Protein AF-0000000065938980 (afdb_homodimer)

Foldseek 3Di:
DPLVVVLVVLPAQFDQDLNDGWAKEFEAEPVRHTADIAIADPVQSSVCVVVQWHWGADSVVRDIDTQCPPVVFIWGFDDKDADDNRRYMYTYTDTDQARDPVQFNGPPQFDQDPNDTDGHGDGHDPD/DPLVVVLVVLPAQFDQDLNDGWAKEFEAEPVRHTADIAIADPVQSSVCVVVQWHWGADSVVRDIDTQCPPVVFIWGFDDKDADDNRRYMYTYTDTDQARDPVQFNHPPQFDQDPNDTDGHGDGHDPD

Sequence (254 aa):
MDVEDTVKKLNLKFRNIEGERLILAITCDENKNVLMVAFMNEEALKKTLETGYMHYYSTSRKKLWRKGEESGNVQKLIKFYRDCDGDALLFIVEQKGVACHEGYYSCFHYKIEDGELKITGEYYSKRMDVEDTVKKLNLKFRNIEGERLILAITCDENKNVLMVAFMNEEALKKTLETGYMHYYSTSRKKLWRKGEESGNVQKLIKFYRDCDGDALLFIVEQKGVACHEGYYSCFHYKIEDGELKITGEYYSKR

Solvent-accessible surface area (backbone atoms only — not comparable to full-atom values): 13205 Å² total; per-residue (Å²): 128,63,57,70,59,25,59,61,66,58,58,64,42,64,39,48,44,75,88,35,69,27,29,42,34,38,35,22,33,87,84,40,45,67,25,48,72,52,33,23,32,71,66,21,50,50,48,18,68,72,70,38,35,45,35,29,36,39,80,90,74,70,41,74,45,52,50,27,71,85,80,63,26,29,33,36,60,72,48,42,22,33,30,80,80,21,47,36,34,42,35,31,24,51,68,37,82,35,65,21,92,89,29,22,42,30,24,55,23,28,35,57,52,96,59,34,82,37,84,46,77,53,72,54,70,89,121,129,63,57,70,60,26,60,61,66,59,58,64,42,65,37,46,44,76,88,36,70,28,29,42,35,40,34,24,34,88,85,40,46,67,25,48,73,52,34,22,32,70,65,20,51,48,48,19,67,72,70,37,35,45,34,27,34,38,80,89,76,70,41,74,44,52,50,27,73,84,80,64,26,29,34,36,60,73,48,41,24,33,29,78,78,21,46,37,34,41,36,31,23,50,69,37,80,35,66,21,90,89,30,23,44,28,24,54,23,27,34,58,52,97,59,34,80,38,84,46,77,52,72,53,72,88,120

Secondary structure (DSSP, 8-state):
--HHHHHHHTT---EEETTEEEEEEEEEETT--EEEEEEE-HHHHHHHHHHSB-EEEETTTTEEEETTTTTS--EEEEEEEE-TTSSEEEEEEEE-S-SSTTSBSSS--EEEETTEEEE-S-B----/--HHHHHHHTT---EEETTEEEEEEEEEETT--EEEEEEE-HHHHHHHHHHSB-EEEETTTTEEEETTTTTS--EEEEEEEE-TTSSEEEEEEEE-S-SSTTSBSSS--EEEETTEEEE-S-B----

Nearest PDB structures (foldseek):
  1zps-assembly1_A  TM=9.760E-01  e=7.172E-17  Methanothermobacter thermautotrophicus
  6j2l-assembly1_A  TM=9.219E-01  e=4.017E-11  Shigella flexneri
  7bgn-assembly3_E  TM=8.649E-01  e=1.546E-11  Medicago truncatula
  7bgn-assembly1_B  TM=8.968E-01  e=3.769E-11  Medicago truncatula
  7bgm-assembly1_B  TM=8.414E-01  e=1.872E-11  Medicago truncatula

InterPro domains:
  IPR002496 Phosphoribosyl-AMP cyclohydrolase domain [PF01502] (36-109)
  IPR026660 Phosphoribosyl-AMP cyclohydrolase [MF_01021] (11-113)
  IPR038019 Phosphoribosyl-AMP cyclohydrolase domain superfamily [G3DSA:3.10.20.810] (2-100)
  IPR038019 Phosphoribosyl-AMP cyclohydrolase domain superfamily [SSF141734] (10-120)

pLDDT: mean 95.6, std 8.15, range [36.75, 98.94]

Organism: Methanocaldococcus jannaschii (strain ATCC 43067 / DSM 2661 / JAL-1 / JCM 10045 / NBRC 100440) (NCBI:txid243232)

Structure (mmCIF, N/CA/C/O backbone):
data_AF-0000000065938980-model_v1
#
loop_
_entity.id
_entity.type
_entity.pdbx_description
1 polymer 'Phosphoribosyl-AMP cyclohydrolase'
#
loop_
_atom_site.group_PDB
_atom_site.id
_atom_site.type_symbol
_atom_site.label_atom_id
_atom_site.label_alt_id
_atom_site.label_comp_id
_atom_site.label_asym_id
_atom_site.label_entity_id
_atom_site.label_seq_id
_atom_site.pdbx_PDB_ins_code
_atom_site.Cartn_x
_atom_site.Cartn_y
_atom_site.Cartn_z
_atom_site.occupancy
_atom_site.B_iso_or_equiv
_atom_site.auth_seq_id
_atom_site.auth_comp_id
_atom_site.auth_asym_id
_atom_site.auth_atom_id
_atom_site.pdbx_PDB_model_num
ATOM 1 N N . MET A 1 1 ? -12.828 -22.641 -5.973 1 71.94 1 MET A N 1
ATOM 2 C CA . MET A 1 1 ? -13.289 -21.25 -6.105 1 71.94 1 MET A CA 1
ATOM 3 C C . MET A 1 1 ? -13.203 -20.797 -7.555 1 71.94 1 MET A C 1
ATOM 5 O O . MET A 1 1 ? -12.219 -21.062 -8.242 1 71.94 1 MET A O 1
ATOM 9 N N . ASP A 1 2 ? -14.336 -20.391 -8.164 1 91.12 2 ASP A N 1
ATOM 10 C CA . ASP A 1 2 ? -14.312 -19.859 -9.523 1 91.12 2 ASP A CA 1
ATOM 11 C C . ASP A 1 2 ? -13.625 -18.5 -9.562 1 91.12 2 ASP A C 1
ATOM 13 O O . ASP A 1 2 ? -14.172 -17.5 -9.07 1 91.12 2 ASP A O 1
ATOM 17 N N . VAL A 1 3 ? -12.453 -18.453 -10.133 1 95 3 VAL A N 1
ATOM 18 C CA . VAL A 1 3 ? -11.594 -17.281 -10.117 1 95 3 VAL A CA 1
ATOM 19 C C . VAL A 1 3 ? -12.273 -16.141 -10.867 1 95 3 VAL A C 1
ATOM 21 O O . VAL A 1 3 ? -12.297 -15 -10.383 1 95 3 VAL A O 1
ATOM 24 N N . GLU A 1 4 ? -12.812 -16.484 -12.016 1 94.38 4 GLU A N 1
ATOM 25 C CA . GLU A 1 4 ? -13.469 -15.453 -12.812 1 94.38 4 GLU A CA 1
ATOM 26 C C . GLU A 1 4 ? -14.641 -14.828 -12.055 1 94.38 4 GLU A C 1
ATOM 28 O O . GLU A 1 4 ? -14.789 -13.609 -12.039 1 94.38 4 GLU A O 1
ATOM 33 N N . ASP A 1 5 ? -15.375 -15.656 -11.461 1 93.88 5 ASP A N 1
ATOM 34 C C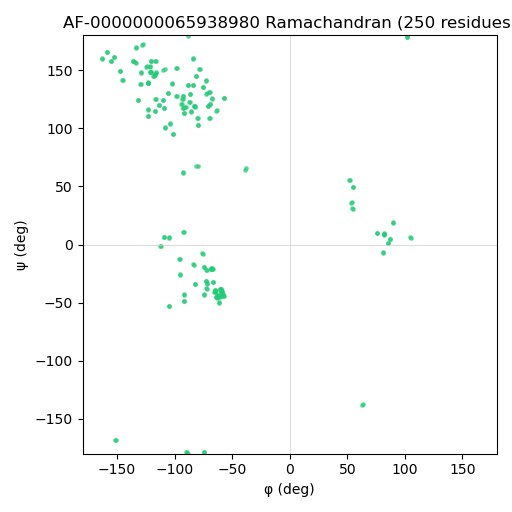A . ASP A 1 5 ? -16.531 -15.195 -10.688 1 93.88 5 ASP A CA 1
ATOM 35 C C . ASP A 1 5 ? -16.094 -14.375 -9.484 1 93.88 5 ASP A C 1
ATOM 37 O O . ASP A 1 5 ? -16.688 -13.344 -9.172 1 93.88 5 ASP A O 1
ATOM 41 N N . THR A 1 6 ? -15.07 -14.805 -8.836 1 94.88 6 THR A N 1
ATOM 42 C CA . THR A 1 6 ? -14.539 -14.094 -7.68 1 94.88 6 THR A CA 1
ATOM 43 C C . THR A 1 6 ? -14.078 -12.695 -8.07 1 94.88 6 THR A C 1
ATOM 45 O O . THR A 1 6 ? -14.477 -11.711 -7.441 1 94.88 6 THR A O 1
ATOM 48 N N . VAL A 1 7 ? -13.289 -12.57 -9.109 1 96.25 7 VAL A N 1
ATOM 49 C CA . VAL A 1 7 ? -12.75 -11.289 -9.555 1 96.25 7 VAL A CA 1
ATOM 50 C C . VAL A 1 7 ? -13.891 -10.344 -9.922 1 96.25 7 VAL A C 1
ATOM 52 O O . VAL A 1 7 ? -13.859 -9.156 -9.594 1 96.25 7 VAL A O 1
ATOM 55 N N . LYS A 1 8 ? -14.914 -10.883 -10.531 1 93.75 8 LYS A N 1
ATOM 56 C CA . LYS A 1 8 ? -16.078 -10.086 -10.906 1 93.75 8 LYS A CA 1
ATOM 57 C C . LYS A 1 8 ? -16.797 -9.547 -9.664 1 93.75 8 LYS A C 1
ATOM 59 O O . LYS A 1 8 ? -17.188 -8.383 -9.625 1 93.75 8 LYS A O 1
ATOM 64 N N . LYS A 1 9 ? -16.875 -10.336 -8.672 1 93.19 9 LYS A N 1
ATOM 65 C CA . LYS A 1 9 ? -17.625 -9.992 -7.461 1 93.19 9 LYS A CA 1
ATOM 66 C C . LYS A 1 9 ? -16.875 -8.961 -6.625 1 93.19 9 LYS A C 1
ATOM 68 O O . LYS A 1 9 ? -17.469 -8.273 -5.797 1 93.19 9 LYS A O 1
ATOM 73 N N . LEU A 1 10 ? -15.625 -8.859 -6.859 1 95.75 10 LEU A N 1
ATOM 74 C CA . LEU A 1 10 ? -14.812 -7.93 -6.082 1 95.75 10 LEU A CA 1
ATOM 75 C C . LEU A 1 10 ? -15.117 -6.484 -6.473 1 95.75 10 LEU A C 1
ATOM 77 O O . LEU A 1 10 ? -14.859 -5.562 -5.699 1 95.75 10 LEU A O 1
ATOM 81 N N . ASN A 1 11 ? -15.68 -6.234 -7.688 1 96.12 11 ASN A N 1
ATOM 82 C CA . ASN A 1 11 ? -16.016 -4.891 -8.148 1 96.12 11 ASN A CA 1
ATOM 83 C C . ASN A 1 11 ? -14.828 -3.941 -8.008 1 96.12 11 ASN A C 1
ATOM 85 O O . ASN A 1 11 ? -14.945 -2.885 -7.383 1 96.12 11 ASN A O 1
ATOM 89 N N . LEU A 1 12 ? -13.734 -4.375 -8.625 1 98.06 12 LEU A N 1
ATOM 90 C CA . LEU A 1 12 ? -12.477 -3.65 -8.453 1 98.06 12 LEU A CA 1
ATOM 91 C C . LEU A 1 12 ? -12.422 -2.438 -9.375 1 98.06 12 LEU A C 1
ATOM 93 O O . LEU A 1 12 ? -12.961 -2.469 -10.477 1 98.06 12 LEU A O 1
ATOM 97 N N . LYS A 1 13 ? -11.828 -1.429 -8.891 1 97.88 13 LYS A N 1
ATOM 98 C CA . LYS A 1 13 ? -11.562 -0.217 -9.664 1 97.88 13 LYS A CA 1
ATOM 99 C C . LYS A 1 13 ? -10.078 -0.09 -9.992 1 97.88 13 LYS A C 1
ATOM 101 O O . LYS A 1 13 ? -9.297 0.389 -9.172 1 97.88 13 LYS A O 1
ATOM 106 N N . PHE A 1 14 ? -9.766 -0.465 -11.227 1 98.38 14 PHE A N 1
ATOM 107 C CA . PHE A 1 14 ? -8.391 -0.326 -11.688 1 98.38 14 PHE A CA 1
ATOM 108 C C . PHE A 1 14 ? -8.086 1.12 -12.055 1 98.38 14 PHE A C 1
ATOM 110 O O . PHE A 1 14 ? -8.977 1.86 -12.477 1 98.38 14 PHE A O 1
ATOM 117 N N . ARG A 1 15 ? -6.871 1.479 -11.922 1 97.88 15 ARG A N 1
ATOM 118 C CA . ARG A 1 15 ? -6.43 2.836 -12.219 1 97.88 15 ARG A CA 1
ATOM 119 C C . ARG A 1 15 ? -5.438 2.85 -13.383 1 97.88 15 ARG A C 1
ATOM 121 O O . ARG A 1 15 ? -4.855 1.816 -13.719 1 97.88 15 ARG A O 1
ATOM 128 N N . ASN A 1 16 ? -5.359 4.078 -14.008 1 98.12 16 ASN A N 1
ATOM 129 C CA . ASN A 1 16 ? -4.266 4.289 -14.945 1 98.12 16 ASN A CA 1
ATOM 130 C C . ASN A 1 16 ? -2.963 4.637 -14.227 1 98.12 16 ASN A C 1
ATOM 132 O O . ASN A 1 16 ? -2.832 5.723 -13.656 1 98.12 16 ASN A O 1
ATOM 136 N N . ILE A 1 17 ? -2.062 3.725 -14.234 1 98.06 17 ILE A N 1
ATOM 137 C CA . ILE A 1 17 ? -0.745 3.896 -13.633 1 98.06 17 ILE A CA 1
ATOM 138 C C . ILE A 1 17 ? 0.337 3.658 -14.68 1 98.06 17 ILE A C 1
ATOM 140 O O . ILE A 1 17 ? 0.472 2.547 -15.203 1 98.06 17 ILE A O 1
ATOM 144 N N . GLU A 1 18 ? 1.074 4.664 -14.969 1 97.56 18 GLU A N 1
ATOM 145 C CA . GLU A 1 18 ? 2.131 4.59 -15.977 1 97.56 18 GLU A CA 1
ATOM 146 C C . GLU A 1 18 ? 1.586 4.102 -17.312 1 97.56 18 GLU A C 1
ATOM 148 O O . GLU A 1 18 ? 2.236 3.316 -18 1 97.56 18 GLU A O 1
ATOM 153 N N . GLY A 1 19 ? 0.314 4.434 -17.562 1 96.81 19 GLY A N 1
ATOM 154 C CA . GLY A 1 19 ? -0.293 4.109 -18.844 1 96.81 19 GLY A CA 1
ATOM 155 C C . GLY A 1 19 ? -0.902 2.719 -18.875 1 96.81 19 GLY A C 1
ATOM 156 O O . GLY A 1 19 ? -1.374 2.268 -19.922 1 96.81 19 GLY A O 1
ATOM 157 N N . GLU A 1 20 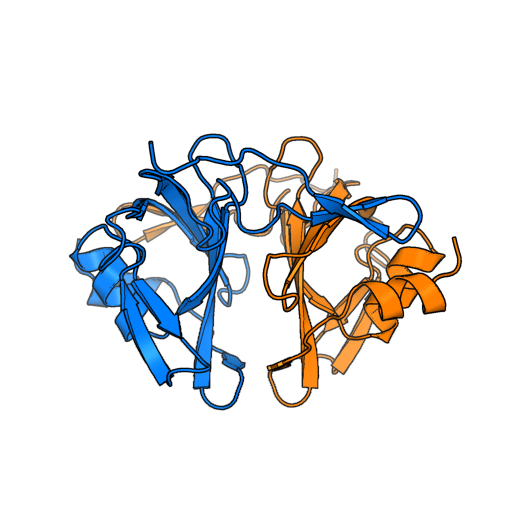? -0.894 2.062 -17.75 1 97.94 20 GLU A N 1
ATOM 158 C CA . GLU A 1 20 ? -1.433 0.709 -17.641 1 97.94 20 GLU A CA 1
ATOM 159 C C . GLU A 1 20 ? -2.621 0.663 -16.688 1 97.94 20 GLU A C 1
ATOM 161 O O . GLU A 1 20 ? -2.684 1.436 -15.734 1 97.94 20 GLU A O 1
ATOM 166 N N . ARG A 1 21 ? -3.57 -0.201 -17 1 98.25 21 ARG A N 1
ATOM 167 C CA . ARG A 1 21 ? -4.707 -0.442 -16.109 1 98.25 21 ARG A CA 1
ATOM 168 C C . ARG A 1 21 ? -4.32 -1.378 -14.969 1 98.25 21 ARG A C 1
ATOM 170 O O . ARG A 1 21 ? -4.27 -2.596 -15.148 1 98.25 21 ARG A O 1
ATOM 177 N N . LEU A 1 22 ? -4.098 -0.798 -13.773 1 98.75 22 LEU A N 1
ATOM 178 C CA . LEU A 1 22 ? -3.5 -1.569 -12.688 1 98.75 22 LEU A CA 1
ATOM 179 C C . LEU A 1 22 ? -4.227 -1.307 -11.367 1 98.75 22 LEU A C 1
ATOM 181 O O . LEU A 1 22 ? -4.945 -0.314 -11.242 1 98.75 22 LEU A O 1
ATOM 185 N N . ILE A 1 23 ? -4.098 -2.207 -10.469 1 98.81 23 ILE A N 1
ATOM 186 C CA . ILE A 1 23 ? -4.582 -2.047 -9.109 1 98.81 23 ILE A CA 1
ATOM 187 C C . ILE A 1 23 ? -3.426 -2.195 -8.125 1 98.81 23 ILE A C 1
ATOM 189 O O . ILE A 1 23 ? -2.453 -2.902 -8.398 1 98.81 23 ILE A O 1
ATOM 193 N N . LEU A 1 24 ? -3.527 -1.476 -7.004 1 98.81 24 LEU A N 1
ATOM 194 C CA . LEU A 1 24 ? -2.498 -1.553 -5.973 1 98.81 24 LEU A CA 1
ATOM 195 C C . LEU A 1 24 ? -2.609 -2.857 -5.188 1 98.81 24 LEU A C 1
ATOM 197 O O . LEU A 1 24 ? -3.711 -3.277 -4.828 1 98.81 24 LEU A O 1
ATOM 201 N N . ALA A 1 25 ? -1.472 -3.461 -4.965 1 98.94 25 ALA A N 1
ATOM 202 C CA . ALA A 1 25 ? -1.366 -4.648 -4.121 1 98.94 25 ALA A CA 1
ATOM 203 C C . ALA A 1 25 ? -0.374 -4.43 -2.982 1 98.94 25 ALA A C 1
ATOM 205 O O . ALA A 1 25 ? 0.825 -4.266 -3.219 1 98.94 25 ALA A O 1
ATOM 206 N N . ILE A 1 26 ? -0.881 -4.348 -1.789 1 98.94 26 ILE A N 1
ATOM 207 C CA . ILE A 1 26 ? -0.045 -4.328 -0.594 1 98.94 26 ILE A CA 1
ATOM 208 C C . ILE A 1 26 ? 0.124 -5.75 -0.062 1 98.94 26 ILE A C 1
ATOM 210 O O . ILE A 1 26 ? -0.859 -6.477 0.115 1 98.94 26 ILE A O 1
ATOM 214 N N . THR A 1 27 ? 1.352 -6.148 0.148 1 98.94 27 THR A N 1
ATOM 215 C CA . THR A 1 27 ? 1.607 -7.512 0.605 1 98.94 27 THR A CA 1
ATOM 216 C C . THR A 1 27 ? 2.252 -7.504 1.989 1 98.94 27 THR A C 1
ATOM 218 O O . THR A 1 27 ? 3.271 -6.848 2.203 1 98.94 27 THR A O 1
ATOM 221 N N . CYS A 1 28 ? 1.646 -8.195 2.902 1 98.88 28 CYS A N 1
ATOM 222 C CA . CYS A 1 28 ? 2.109 -8.359 4.277 1 98.88 28 CYS A CA 1
ATOM 223 C C . CYS A 1 28 ? 2.344 -9.828 4.605 1 98.88 28 CYS A C 1
ATOM 225 O O . CYS A 1 28 ? 1.789 -10.711 3.949 1 98.88 28 CYS A O 1
ATOM 227 N N . ASP A 1 29 ? 3.164 -10.023 5.602 1 98.69 29 ASP A N 1
ATOM 228 C CA . ASP A 1 29 ? 3.25 -11.391 6.121 1 98.69 29 ASP A CA 1
ATOM 229 C C . ASP A 1 29 ? 2.234 -11.617 7.238 1 98.69 29 ASP A C 1
ATOM 231 O O . ASP A 1 29 ? 1.423 -10.734 7.535 1 98.69 29 ASP A O 1
ATOM 235 N N . GLU A 1 30 ? 2.213 -12.781 7.82 1 97.94 30 GLU A N 1
ATOM 236 C CA . GLU A 1 30 ? 1.238 -13.18 8.828 1 97.94 30 GLU A CA 1
ATOM 237 C C . GLU A 1 30 ? 1.416 -12.375 10.117 1 97.94 30 GLU A C 1
ATOM 239 O O . GLU A 1 30 ? 0.506 -12.312 10.945 1 97.94 30 GLU A O 1
ATOM 244 N N . ASN A 1 31 ? 2.605 -11.812 10.289 1 97.62 31 ASN A N 1
ATOM 245 C CA . ASN A 1 31 ? 2.879 -10.992 11.469 1 97.62 31 ASN A CA 1
ATOM 246 C C . ASN A 1 31 ? 2.588 -9.516 11.211 1 97.62 31 ASN A C 1
ATOM 248 O O . ASN A 1 31 ? 2.99 -8.656 11.992 1 97.62 31 ASN A O 1
ATOM 252 N N . LYS A 1 32 ? 1.937 -9.172 10.086 1 98 32 LYS A N 1
ATOM 253 C CA . LYS A 1 32 ? 1.439 -7.852 9.688 1 98 32 LYS A CA 1
ATOM 254 C C . LYS A 1 32 ? 2.578 -6.953 9.227 1 98 32 LYS A C 1
ATOM 256 O O . LYS A 1 32 ? 2.414 -5.734 9.125 1 98 32 LYS A O 1
ATOM 261 N N . ASN A 1 33 ? 3.777 -7.566 9.055 1 98 33 ASN A N 1
ATOM 262 C CA . ASN A 1 33 ? 4.832 -6.773 8.438 1 98 33 ASN A CA 1
ATOM 263 C C . ASN A 1 33 ? 4.52 -6.469 6.977 1 98 33 ASN A C 1
ATOM 265 O O . ASN A 1 33 ? 4.242 -7.379 6.191 1 98 33 ASN A O 1
ATOM 269 N N . VAL A 1 34 ? 4.539 -5.199 6.656 1 98.81 34 VAL A N 1
ATOM 270 C CA . VAL A 1 34 ? 4.422 -4.852 5.242 1 98.81 34 VAL A CA 1
ATOM 271 C C . VAL A 1 34 ? 5.703 -5.238 4.508 1 98.81 34 VAL A C 1
ATOM 273 O O . VAL A 1 34 ? 6.781 -4.727 4.812 1 98.81 34 VAL A O 1
ATOM 276 N N . LEU A 1 35 ? 5.578 -6.113 3.533 1 98.75 35 LEU A N 1
ATOM 277 C CA . LEU A 1 35 ? 6.738 -6.633 2.818 1 98.75 35 LEU A CA 1
ATOM 278 C C . LEU A 1 35 ? 7.039 -5.789 1.585 1 98.75 35 LEU A C 1
ATOM 280 O O . LEU A 1 35 ? 8.195 -5.441 1.33 1 98.75 35 LEU A O 1
ATOM 284 N N . MET A 1 36 ? 6.043 -5.508 0.784 1 98.81 36 MET A N 1
ATOM 285 C CA . MET A 1 36 ? 6.211 -4.766 -0.464 1 98.81 36 MET A CA 1
ATOM 286 C C . MET A 1 36 ? 4.871 -4.227 -0.957 1 98.81 36 MET A C 1
ATOM 288 O O . MET A 1 36 ? 3.814 -4.625 -0.461 1 98.81 36 MET A O 1
ATOM 292 N N . VAL A 1 37 ? 4.945 -3.279 -1.774 1 98.81 37 VAL A N 1
ATOM 293 C CA . VAL A 1 37 ? 3.805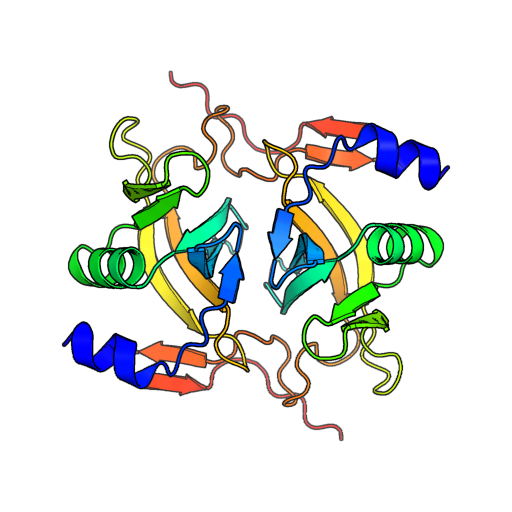 -2.826 -2.562 1 98.81 37 VAL A CA 1
ATOM 294 C C . VAL A 1 37 ? 4.148 -2.883 -4.051 1 98.81 37 VAL A C 1
ATOM 296 O O . VAL A 1 37 ? 5.289 -2.631 -4.438 1 98.81 37 VAL A O 1
ATOM 299 N N . ALA A 1 38 ? 3.219 -3.301 -4.781 1 98.56 38 ALA A N 1
ATOM 300 C CA . ALA A 1 38 ? 3.352 -3.412 -6.23 1 98.56 38 ALA A CA 1
ATOM 301 C C . ALA A 1 38 ? 1.998 -3.266 -6.922 1 98.56 38 ALA A C 1
ATOM 303 O O . ALA A 1 38 ? 1.062 -2.703 -6.348 1 98.56 38 ALA A O 1
ATOM 304 N N . PHE A 1 39 ? 1.994 -3.59 -8.203 1 98.75 39 PHE A N 1
ATOM 305 C CA . PHE A 1 39 ? 0.777 -3.455 -8.992 1 98.75 39 PHE A CA 1
ATOM 306 C C . PHE A 1 39 ? 0.375 -4.793 -9.602 1 98.75 39 PHE A C 1
ATOM 308 O O . PHE A 1 39 ? 1.217 -5.676 -9.781 1 98.75 39 PHE A O 1
ATOM 315 N N . MET A 1 40 ? -0.864 -4.863 -9.812 1 98.81 40 MET A N 1
ATOM 316 C CA . MET A 1 40 ? -1.415 -6.004 -10.539 1 98.81 40 MET A CA 1
ATOM 317 C C . MET A 1 40 ? -2.332 -5.539 -11.664 1 98.81 40 MET A C 1
ATOM 319 O O . MET A 1 40 ? -3.086 -4.578 -11.5 1 98.81 40 MET A O 1
ATOM 323 N N . ASN A 1 41 ? -2.215 -6.188 -12.812 1 98.5 41 ASN A N 1
ATOM 324 C CA . ASN A 1 41 ? -3.352 -6.16 -13.727 1 98.5 41 ASN A CA 1
ATOM 325 C C . ASN A 1 41 ? -4.32 -7.305 -13.445 1 98.5 41 ASN A C 1
ATOM 327 O O . ASN A 1 41 ? -4.117 -8.086 -12.508 1 98.5 41 ASN A O 1
ATOM 331 N N . GLU A 1 42 ? -5.344 -7.312 -14.234 1 98 42 GLU A N 1
ATOM 332 C CA . GLU A 1 42 ? -6.363 -8.328 -13.992 1 98 42 GLU A CA 1
ATOM 333 C C . GLU A 1 42 ? -5.777 -9.734 -14.102 1 98 42 GLU A C 1
ATOM 335 O O . GLU A 1 42 ? -6.094 -10.609 -13.297 1 98 42 GLU A O 1
ATOM 340 N N . GLU A 1 43 ? -4.938 -9.953 -15.055 1 98.31 43 GLU A N 1
ATOM 341 C CA . GLU A 1 43 ? -4.328 -11.258 -15.258 1 98.31 43 GLU A CA 1
ATOM 342 C C . GLU A 1 43 ? -3.475 -11.664 -14.055 1 98.31 43 GLU A C 1
ATOM 344 O O . GLU A 1 43 ? -3.496 -12.82 -13.633 1 98.31 43 GLU A O 1
ATOM 349 N N . ALA A 1 44 ? -2.693 -10.734 -13.531 1 98.75 44 ALA A N 1
ATOM 350 C CA . ALA A 1 44 ? -1.875 -11.016 -12.352 1 98.75 44 ALA A CA 1
ATOM 351 C C . ALA A 1 44 ? -2.738 -11.469 -11.18 1 98.75 44 ALA A C 1
ATOM 353 O O . ALA A 1 44 ? -2.385 -12.414 -10.469 1 98.75 44 ALA A O 1
ATOM 354 N N . LEU A 1 45 ? -3.857 -10.789 -10.992 1 98.62 45 LEU A N 1
ATOM 355 C CA . LEU A 1 45 ? -4.773 -11.156 -9.914 1 98.62 45 LEU A CA 1
ATOM 356 C C . LEU A 1 45 ? -5.336 -12.555 -10.133 1 98.62 45 LEU A C 1
ATOM 358 O O . LEU A 1 45 ? -5.328 -13.383 -9.219 1 98.62 45 LEU A O 1
ATOM 362 N N . LYS A 1 46 ? -5.742 -12.82 -11.344 1 98.31 46 LYS A N 1
ATOM 363 C CA . LYS A 1 46 ? -6.309 -14.125 -11.656 1 98.31 46 LYS A CA 1
ATOM 364 C C . LYS A 1 46 ? -5.281 -15.234 -11.438 1 98.31 46 LYS A C 1
ATOM 366 O O . LYS A 1 46 ? -5.59 -16.266 -10.828 1 98.31 46 LYS A O 1
ATOM 371 N N . LYS A 1 47 ? -4.105 -15.031 -11.883 1 98.56 47 LYS A N 1
ATOM 372 C CA . LYS A 1 47 ? -3.057 -16.031 -11.727 1 98.56 47 LYS A CA 1
ATOM 373 C C . LYS A 1 47 ? -2.732 -16.266 -10.25 1 98.56 47 LYS A C 1
ATOM 375 O O . LYS A 1 47 ? -2.459 -17.391 -9.836 1 98.56 47 LYS A O 1
ATOM 380 N N . THR A 1 48 ? -2.701 -15.195 -9.477 1 98.75 48 THR A N 1
ATOM 381 C CA . THR A 1 48 ? -2.484 -15.32 -8.039 1 98.75 48 THR A CA 1
ATOM 382 C C . THR A 1 48 ? -3.547 -16.219 -7.41 1 98.75 48 THR A C 1
ATOM 384 O O . THR A 1 48 ? -3.225 -17.109 -6.633 1 98.75 48 THR A O 1
ATOM 387 N N . LEU A 1 49 ? -4.777 -15.992 -7.812 1 98.12 49 LEU A N 1
ATOM 388 C CA . LEU A 1 49 ? -5.887 -16.734 -7.23 1 98.12 49 LEU A CA 1
ATOM 389 C C . LEU A 1 49 ? -5.883 -18.188 -7.723 1 98.12 49 LEU A C 1
ATOM 391 O O . LEU A 1 49 ? -6.258 -19.094 -6.984 1 98.12 49 LEU A O 1
ATOM 395 N N . GLU A 1 50 ? -5.422 -18.391 -8.914 1 97.62 50 GLU A N 1
ATOM 396 C CA . GLU A 1 50 ? -5.383 -19.719 -9.5 1 97.62 50 GLU A CA 1
ATOM 397 C C . GLU A 1 50 ? -4.262 -20.562 -8.891 1 97.62 50 GLU A C 1
ATOM 399 O O . GLU A 1 50 ? -4.457 -21.734 -8.586 1 97.62 50 GLU A O 1
ATOM 404 N N . THR A 1 51 ? -3.123 -19.984 -8.703 1 98 51 THR A N 1
ATOM 405 C CA . THR A 1 51 ? -1.934 -20.734 -8.352 1 98 51 THR A CA 1
ATOM 406 C C .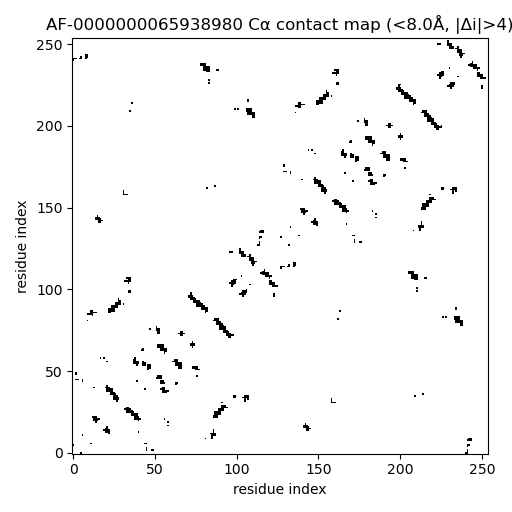 THR A 1 51 ? -1.727 -20.75 -6.836 1 98 51 THR A C 1
ATOM 408 O O . THR A 1 51 ? -1.041 -21.625 -6.301 1 98 51 THR A O 1
ATOM 411 N N . GLY A 1 52 ? -2.256 -19.703 -6.199 1 98.19 52 GLY A N 1
ATOM 412 C CA . GLY A 1 52 ? -2.012 -19.547 -4.777 1 98.19 52 GLY A CA 1
ATOM 413 C C . GLY A 1 52 ? -0.705 -18.828 -4.473 1 98.19 52 GLY A C 1
ATOM 414 O O . GLY A 1 52 ? -0.319 -18.703 -3.309 1 98.19 52 GLY A O 1
ATOM 415 N N . TYR A 1 53 ? -0.009 -18.438 -5.566 1 98.81 53 TYR A N 1
ATOM 416 C CA . TYR A 1 53 ? 1.238 -17.688 -5.414 1 98.81 53 TYR A CA 1
ATOM 417 C C . TYR A 1 53 ? 1.117 -16.297 -6.008 1 98.81 53 TYR A C 1
ATOM 419 O O . TYR A 1 53 ? 0.443 -16.094 -7.023 1 98.81 53 TYR A O 1
ATOM 427 N N . MET A 1 54 ? 1.821 -15.406 -5.398 1 98.94 54 MET A N 1
ATOM 428 C CA . MET A 1 54 ? 1.651 -14.008 -5.77 1 98.94 54 MET A CA 1
ATOM 429 C C . MET A 1 54 ? 2.254 -13.727 -7.141 1 98.94 54 MET A C 1
ATOM 431 O O . MET A 1 54 ? 3.398 -14.102 -7.406 1 98.94 54 MET A O 1
ATOM 435 N N . HIS A 1 55 ? 1.495 -13.094 -7.984 1 98.94 55 HIS A N 1
ATOM 436 C CA . HIS A 1 55 ? 1.904 -12.523 -9.266 1 98.94 55 HIS A CA 1
ATOM 437 C C . HIS A 1 55 ? 1.694 -11.016 -9.281 1 98.94 55 HIS A C 1
ATOM 439 O O . HIS A 1 55 ? 0.728 -10.508 -8.703 1 98.94 55 HIS A O 1
ATOM 445 N N . TYR A 1 56 ? 2.562 -10.344 -9.938 1 98.81 56 TYR A N 1
ATOM 446 C CA . TYR A 1 56 ? 2.486 -8.891 -10.055 1 98.81 56 TYR A CA 1
ATOM 447 C C . TYR A 1 56 ? 2.709 -8.453 -11.5 1 98.81 56 TYR A C 1
ATOM 449 O O . TYR A 1 56 ? 2.955 -9.281 -12.375 1 98.81 56 TYR A O 1
ATOM 457 N N . TYR A 1 57 ? 2.445 -7.18 -11.734 1 98.75 57 TYR A N 1
ATOM 458 C CA . TYR A 1 57 ? 2.736 -6.555 -13.023 1 98.75 57 TYR A CA 1
ATOM 459 C C . TYR A 1 57 ? 3.834 -5.508 -12.883 1 98.75 57 TYR A C 1
ATOM 461 O O . TYR A 1 57 ? 3.738 -4.605 -12.047 1 98.75 57 TYR A O 1
ATOM 469 N N . SER A 1 58 ? 4.926 -5.727 -13.602 1 97.25 58 SER A N 1
ATOM 470 C CA . SER A 1 58 ? 6.02 -4.762 -13.633 1 97.25 58 SER A CA 1
ATOM 471 C C . SER A 1 58 ? 5.75 -3.656 -14.648 1 97.25 58 SER A C 1
ATOM 473 O O . SER A 1 58 ? 5.695 -3.916 -15.852 1 97.25 58 SER A O 1
ATOM 475 N N . THR A 1 59 ? 5.691 -2.465 -14.133 1 96.31 59 THR A N 1
ATOM 476 C CA . THR A 1 59 ? 5.449 -1.341 -15.031 1 96.31 59 THR A CA 1
ATOM 477 C C . THR A 1 59 ? 6.68 -1.057 -15.891 1 96.31 59 THR A C 1
ATOM 479 O O . THR A 1 59 ? 6.562 -0.594 -17.031 1 96.31 59 THR A O 1
ATOM 482 N N . SER A 1 60 ? 7.855 -1.279 -15.359 1 93.62 60 SER A N 1
ATOM 483 C CA . SER A 1 60 ? 9.094 -1.029 -16.078 1 93.62 60 SER A CA 1
ATOM 484 C C . SER A 1 60 ? 9.32 -2.07 -17.172 1 93.62 60 SER A C 1
ATOM 486 O O . SER A 1 60 ? 9.711 -1.731 -18.297 1 93.62 60 SER A O 1
ATOM 488 N N . ARG A 1 61 ? 8.969 -3.307 -16.906 1 95 61 ARG A N 1
ATOM 489 C CA . ARG A 1 61 ? 9.195 -4.395 -17.844 1 95 61 ARG A CA 1
ATOM 490 C C . ARG A 1 61 ? 7.941 -4.664 -18.688 1 95 61 ARG A C 1
ATOM 492 O O . ARG A 1 61 ? 7.996 -5.383 -19.672 1 95 61 ARG A O 1
ATOM 499 N N . LYS A 1 62 ? 6.84 -4.098 -18.281 1 96.19 62 LYS A N 1
ATOM 500 C CA . LYS A 1 62 ? 5.551 -4.258 -18.938 1 96.19 62 LYS A CA 1
ATOM 501 C C . LYS A 1 62 ? 5.184 -5.73 -19.078 1 96.19 62 LYS A C 1
ATOM 503 O O . LYS A 1 62 ? 4.828 -6.184 -20.172 1 96.19 62 LYS A O 1
ATOM 508 N N . LYS A 1 63 ? 5.305 -6.402 -17.969 1 97.19 63 LYS A N 1
ATOM 509 C CA . LYS A 1 63 ? 4.973 -7.824 -18.016 1 97.19 63 LYS A CA 1
ATOM 510 C C . LYS A 1 63 ? 4.562 -8.336 -16.641 1 97.19 63 LYS A C 1
ATOM 512 O O . LYS A 1 63 ? 4.926 -7.75 -15.609 1 97.19 63 LYS A O 1
ATOM 517 N N . LEU A 1 64 ? 3.834 -9.43 -16.688 1 97.31 64 LEU A N 1
ATOM 518 C CA . LEU A 1 64 ? 3.467 -10.195 -15.5 1 97.31 64 LEU A CA 1
ATOM 519 C C . LEU A 1 64 ? 4.668 -10.953 -14.945 1 97.31 64 LEU A C 1
ATOM 521 O O . LEU A 1 64 ? 5.477 -11.484 -15.711 1 97.31 64 LEU A O 1
ATOM 525 N N . TRP A 1 65 ? 4.773 -11.008 -13.672 1 97.44 65 TRP A N 1
ATOM 526 C CA . TRP A 1 65 ? 5.836 -11.805 -13.062 1 97.44 65 TRP A CA 1
ATOM 527 C C . TRP A 1 65 ? 5.359 -12.43 -11.758 1 97.44 65 TRP A C 1
ATOM 529 O O . TRP A 1 65 ? 4.566 -11.836 -11.023 1 97.44 65 TRP A O 1
ATOM 539 N N . ARG A 1 66 ? 5.793 -13.68 -11.523 1 98.12 66 ARG A N 1
ATOM 540 C CA . ARG A 1 66 ? 5.586 -14.344 -10.242 1 98.12 66 ARG A CA 1
ATOM 541 C C . ARG A 1 66 ? 6.707 -14.023 -9.266 1 98.12 66 ARG A C 1
ATOM 543 O O . ARG A 1 66 ? 7.883 -14.266 -9.555 1 98.12 66 ARG A O 1
ATOM 550 N N . LYS A 1 67 ? 6.355 -13.477 -8.125 1 98.12 67 LYS A N 1
ATOM 551 C CA . LYS A 1 67 ? 7.371 -13.172 -7.121 1 98.12 67 LYS A CA 1
ATOM 552 C C . LYS A 1 67 ? 8.164 -14.414 -6.738 1 98.12 67 LYS A C 1
ATOM 554 O O . LYS A 1 67 ? 7.59 -15.438 -6.359 1 98.12 67 LYS A O 1
ATOM 559 N N . GLY A 1 68 ? 9.484 -14.297 -6.852 1 97.06 68 GLY A N 1
ATOM 560 C CA . GLY A 1 68 ? 10.367 -15.359 -6.406 1 97.06 68 GLY A CA 1
ATOM 561 C C . GLY A 1 68 ? 10.523 -16.469 -7.422 1 97.06 68 GLY A C 1
ATOM 562 O O . GLY A 1 68 ? 11.094 -17.531 -7.117 1 97.06 68 GLY A O 1
ATOM 563 N N . GLU A 1 69 ? 10.023 -16.281 -8.656 1 95.06 69 GLU A N 1
ATOM 564 C CA . GLU A 1 69 ? 10.125 -17.328 -9.672 1 95.06 69 GLU A CA 1
ATOM 565 C C . GLU A 1 69 ? 11.578 -17.688 -9.953 1 95.06 69 GLU A C 1
ATOM 567 O O . GLU A 1 69 ? 11.906 -18.859 -10.156 1 95.06 69 GLU A O 1
ATOM 572 N N . GLU A 1 70 ? 12.43 -16.719 -9.961 1 93.38 70 GLU A N 1
ATOM 573 C CA . GLU A 1 70 ? 13.844 -16.953 -10.219 1 93.38 70 GLU A CA 1
ATOM 574 C C . GLU A 1 70 ? 14.609 -17.172 -8.922 1 93.38 70 GLU A C 1
ATOM 576 O O . GLU A 1 70 ? 15.391 -18.125 -8.812 1 93.38 70 GLU A O 1
ATOM 581 N N . SER A 1 71 ? 14.367 -16.438 -7.934 1 94.12 71 SER A N 1
ATOM 582 C CA . SER A 1 71 ? 15.141 -16.422 -6.699 1 94.12 71 SER A CA 1
ATOM 583 C C . SER A 1 71 ? 14.688 -17.531 -5.75 1 94.12 71 SER A C 1
ATOM 585 O O . SER A 1 71 ? 15.398 -17.875 -4.801 1 94.12 71 SER A O 1
ATOM 587 N N . GLY A 1 72 ? 13.5 -18.125 -5.949 1 96.88 72 GLY A N 1
ATOM 588 C CA . GLY A 1 72 ? 12.93 -19.078 -5 1 96.88 72 GLY A CA 1
ATOM 589 C C . GLY A 1 72 ? 12.242 -18.406 -3.828 1 96.88 72 GLY A C 1
ATOM 590 O O . GLY A 1 72 ? 11.602 -19.078 -3.014 1 96.88 72 GLY A O 1
ATOM 591 N N . ASN A 1 73 ? 12.336 -17.047 -3.67 1 97.62 73 ASN A N 1
ATOM 592 C CA . ASN A 1 73 ? 11.703 -16.297 -2.596 1 97.62 73 ASN A CA 1
ATOM 593 C C . ASN A 1 73 ? 10.227 -16.047 -2.889 1 97.62 73 ASN A C 1
ATOM 595 O O . ASN A 1 73 ? 9.805 -14.891 -3.014 1 97.62 73 ASN A O 1
ATOM 599 N N . VAL A 1 74 ? 9.422 -17.078 -2.904 1 98.56 74 VAL A N 1
ATOM 600 C CA . VAL A 1 74 ? 8.039 -17 -3.354 1 98.56 74 VAL A CA 1
ATOM 601 C C . VAL A 1 74 ? 7.148 -16.516 -2.213 1 98.56 74 VAL A C 1
ATOM 603 O O . VAL A 1 74 ? 7.551 -16.547 -1.048 1 98.56 74 VAL A O 1
ATOM 606 N N . GLN A 1 75 ? 6 -16.031 -2.605 1 98.88 75 GLN A N 1
ATOM 607 C CA . GLN A 1 75 ? 4.941 -15.633 -1.684 1 98.88 75 GLN A CA 1
ATOM 608 C C . GLN A 1 75 ? 3.691 -16.484 -1.873 1 98.88 75 GLN A C 1
ATOM 610 O O . GLN A 1 75 ? 3.059 -16.438 -2.93 1 98.88 75 GLN A O 1
ATOM 615 N N . LYS A 1 76 ? 3.371 -17.234 -0.872 1 98.88 76 LYS A N 1
ATOM 616 C CA . LYS A 1 76 ? 2.158 -18.047 -0.904 1 98.88 76 LYS A CA 1
ATOM 617 C C . LYS A 1 76 ? 0.982 -17.312 -0.279 1 98.88 76 LYS A C 1
ATOM 619 O O . LYS A 1 76 ? 1.058 -16.875 0.871 1 98.88 76 LYS A O 1
ATOM 624 N N . LEU A 1 77 ? -0.085 -17.203 -1.03 1 98.81 77 LEU A N 1
ATOM 625 C CA . LEU A 1 77 ? -1.26 -16.453 -0.588 1 98.81 77 LEU A CA 1
ATOM 626 C C . LEU A 1 77 ? -1.972 -17.188 0.544 1 98.81 77 LEU A C 1
ATOM 628 O O . LEU A 1 77 ? -2.199 -18.391 0.461 1 98.81 77 LEU A O 1
ATOM 632 N N . ILE A 1 78 ? -2.283 -16.484 1.618 1 98.69 78 ILE A N 1
ATOM 633 C CA . ILE A 1 78 ? -3.061 -17.016 2.729 1 98.69 78 ILE A CA 1
ATOM 634 C C . ILE A 1 78 ? -4.484 -16.453 2.68 1 98.69 78 ILE A C 1
ATOM 636 O O . ILE A 1 78 ? -5.453 -17.219 2.684 1 98.69 78 ILE A O 1
ATOM 640 N N . LYS A 1 79 ? -4.629 -15.164 2.613 1 98.38 79 LYS A N 1
ATOM 641 C CA . LYS A 1 79 ? -5.898 -14.445 2.52 1 98.38 79 LYS A CA 1
ATOM 642 C C . LYS A 1 79 ? -5.699 -13.047 1.959 1 98.38 79 LYS A C 1
ATOM 644 O O . LYS A 1 79 ? -4.566 -12.57 1.839 1 98.38 79 LYS A O 1
ATOM 649 N N . PHE A 1 80 ? -6.727 -12.398 1.556 1 98.31 80 PHE A N 1
ATOM 650 C CA . PHE A 1 80 ? -6.578 -11.031 1.069 1 98.31 80 PHE A CA 1
ATOM 651 C C . PHE A 1 80 ? -7.863 -10.242 1.279 1 98.31 80 PHE A C 1
ATOM 653 O O . PHE A 1 80 ? -8.906 -10.812 1.614 1 98.31 80 PHE A O 1
ATOM 660 N N . TYR A 1 81 ? -7.75 -8.898 1.241 1 98.38 81 TYR A N 1
ATOM 661 C CA . TYR A 1 81 ? -8.797 -7.926 1.539 1 98.38 81 TYR A CA 1
ATOM 662 C C . TYR A 1 81 ? -8.914 -6.895 0.425 1 98.38 81 TYR A C 1
ATOM 664 O O . TYR A 1 81 ? -7.926 -6.566 -0.233 1 98.38 81 TYR A O 1
ATOM 672 N N . ARG A 1 82 ? -10.086 -6.453 0.243 1 98.31 82 ARG A N 1
ATOM 673 C CA . ARG A 1 82 ? -10.359 -5.297 -0.604 1 98.31 82 ARG A CA 1
ATOM 674 C C . ARG A 1 82 ? -10.609 -4.051 0.237 1 98.31 82 ARG A C 1
ATOM 676 O O . ARG A 1 82 ? -11.273 -4.109 1.269 1 98.31 82 ARG A O 1
ATOM 683 N N . ASP A 1 83 ? -10.062 -2.896 -0.181 1 98.38 83 ASP A N 1
ATOM 684 C CA . ASP A 1 83 ? -10.344 -1.682 0.577 1 98.38 83 ASP A CA 1
ATOM 685 C C . ASP A 1 83 ? -11.766 -1.191 0.322 1 98.38 83 ASP A C 1
ATOM 687 O O . ASP A 1 83 ? -12.516 -1.815 -0.43 1 98.38 83 ASP A O 1
ATOM 691 N N . CYS A 1 84 ? -12.133 -0.135 0.901 1 97.44 84 CYS A N 1
ATOM 692 C CA . CYS A 1 84 ? -13.523 0.309 0.983 1 97.44 84 CYS A CA 1
ATOM 693 C C . CYS A 1 84 ? -14.055 0.684 -0.393 1 97.44 84 CYS A C 1
ATOM 695 O O . CYS A 1 84 ? -15.234 0.46 -0.689 1 97.44 84 CYS A O 1
ATOM 697 N N . ASP A 1 85 ? -13.188 1.199 -1.287 1 96.38 85 ASP A N 1
ATOM 698 C CA . ASP A 1 85 ? -13.727 1.637 -2.572 1 96.38 85 ASP A CA 1
ATOM 699 C C . ASP A 1 85 ? -13.234 0.738 -3.705 1 96.38 85 ASP A C 1
ATOM 701 O O . ASP A 1 85 ? -13.508 1 -4.879 1 96.38 85 ASP A O 1
ATOM 705 N N . GLY A 1 86 ? -12.43 -0.237 -3.441 1 97.81 86 GLY A N 1
ATOM 706 C CA . GLY A 1 86 ? -12.125 -1.3 -4.387 1 97.81 86 GLY A CA 1
ATOM 707 C C . GLY A 1 86 ? -10.938 -0.983 -5.281 1 97.81 86 GLY A C 1
ATOM 708 O O . GLY A 1 86 ? -10.742 -1.629 -6.312 1 97.81 86 GLY A O 1
ATOM 709 N N . ASP A 1 87 ? -10.102 -0.07 -4.949 1 97.94 87 ASP A N 1
ATOM 710 C CA . ASP A 1 87 ? -9.008 0.257 -5.852 1 97.94 87 ASP A CA 1
ATOM 711 C C . ASP A 1 87 ? -7.668 -0.219 -5.285 1 97.94 87 ASP A C 1
ATOM 713 O O . ASP A 1 87 ? -6.609 0.076 -5.848 1 97.94 87 ASP A O 1
ATOM 717 N N . ALA A 1 88 ? -7.719 -0.947 -4.18 1 98.81 88 ALA A N 1
ATOM 718 C CA . ALA A 1 88 ? -6.516 -1.543 -3.607 1 98.81 88 ALA A CA 1
ATOM 719 C C . ALA A 1 88 ? -6.832 -2.869 -2.922 1 98.81 88 ALA A C 1
ATOM 721 O O . ALA A 1 88 ? -7.93 -3.051 -2.389 1 98.81 88 ALA A O 1
ATOM 722 N N . LEU A 1 89 ? -5.828 -3.734 -2.963 1 98.88 89 LEU A N 1
ATOM 723 C CA . LEU A 1 89 ? -5.922 -5.035 -2.314 1 98.88 89 LEU A CA 1
ATOM 724 C C . LEU A 1 89 ? -4.789 -5.227 -1.31 1 98.88 89 LEU A C 1
ATOM 726 O O . LEU A 1 89 ? -3.658 -4.805 -1.557 1 98.88 89 LEU A O 1
ATOM 730 N N . LEU A 1 90 ? -5.129 -5.793 -0.194 1 98.94 90 LEU A N 1
ATOM 731 C CA . LEU A 1 90 ? -4.16 -6.188 0.827 1 98.94 90 LEU A CA 1
ATOM 732 C C . LEU A 1 90 ? -4.031 -7.703 0.895 1 98.94 90 LEU A C 1
ATOM 734 O O . LEU A 1 90 ? -5.008 -8.406 1.165 1 98.94 90 LEU A O 1
ATOM 738 N N . PHE A 1 91 ? -2.852 -8.211 0.61 1 98.94 91 PHE A N 1
ATOM 739 C CA . PHE A 1 91 ? -2.588 -9.648 0.624 1 98.94 91 PHE A CA 1
ATOM 740 C C . PHE A 1 91 ? -1.776 -10.039 1.854 1 98.94 91 PHE A C 1
ATOM 742 O O . PHE A 1 91 ? -0.786 -9.383 2.186 1 98.94 91 PHE A O 1
ATOM 749 N N . ILE A 1 92 ? -2.23 -11.055 2.549 1 98.94 92 ILE A N 1
ATOM 750 C CA . ILE A 1 92 ? -1.438 -11.727 3.574 1 98.94 92 ILE A CA 1
ATOM 751 C C . ILE A 1 92 ? -0.807 -12.992 2.998 1 98.94 92 ILE A C 1
ATOM 753 O O . ILE A 1 92 ? -1.506 -13.844 2.445 1 98.94 92 ILE A O 1
ATOM 757 N N . VAL A 1 93 ? 0.528 -13.109 3.174 1 98.88 93 VAL A N 1
ATOM 758 C CA . VAL A 1 93 ? 1.218 -14.203 2.5 1 98.88 93 VAL A CA 1
ATOM 759 C C . VAL A 1 93 ? 2.166 -14.898 3.475 1 98.88 93 VAL A C 1
ATOM 761 O O . VAL A 1 93 ? 2.551 -14.312 4.492 1 98.88 93 VAL A O 1
ATOM 764 N N . GLU A 1 94 ? 2.445 -16.125 3.145 1 98.81 94 GLU A N 1
ATOM 765 C CA . GLU A 1 94 ? 3.646 -16.781 3.65 1 98.81 94 GLU A CA 1
ATOM 766 C C . GLU A 1 94 ? 4.855 -16.469 2.777 1 98.81 94 GLU A C 1
ATOM 768 O O . GLU A 1 94 ? 4.922 -16.891 1.62 1 98.81 94 GLU A O 1
ATOM 773 N N . GLN A 1 95 ? 5.793 -15.75 3.352 1 98.38 95 GLN A N 1
ATOM 774 C CA . GLN A 1 95 ? 6.996 -15.359 2.625 1 98.38 95 GLN A CA 1
ATOM 775 C C . GLN A 1 95 ? 8.102 -16.406 2.789 1 98.38 95 GLN A C 1
ATOM 777 O O . GLN A 1 95 ? 8.531 -16.688 3.908 1 98.38 95 GLN A O 1
ATOM 782 N N . LYS A 1 96 ? 8.516 -16.984 1.709 1 97.69 96 LYS A N 1
ATOM 783 C CA . LYS A 1 96 ? 9.75 -17.766 1.719 1 97.69 96 LYS A CA 1
ATOM 784 C C . LYS A 1 96 ? 10.961 -16.875 1.463 1 97.69 96 LYS A C 1
ATOM 786 O O . LYS A 1 96 ? 10.977 -16.094 0.508 1 97.69 96 LYS A O 1
ATOM 791 N N . GLY A 1 97 ? 11.938 -17 2.309 1 96.75 97 GLY A N 1
ATOM 792 C CA . GLY A 1 97 ? 13.086 -16.125 2.148 1 96.75 97 GLY A CA 1
ATOM 793 C C . GLY A 1 97 ? 12.75 -14.648 2.324 1 96.75 97 GLY A C 1
ATOM 794 O O . GLY A 1 97 ? 12.039 -14.281 3.26 1 96.75 97 GLY A O 1
ATOM 795 N N . VAL A 1 98 ? 13.344 -13.789 1.431 1 97.31 98 VAL A N 1
ATOM 796 C CA . VAL A 1 98 ? 13.18 -12.344 1.575 1 97.31 98 VAL A CA 1
ATOM 797 C C . VAL A 1 98 ? 12.273 -11.812 0.469 1 97.31 98 VAL A C 1
ATOM 799 O O . VAL A 1 98 ? 12.234 -12.367 -0.632 1 97.31 98 VAL A O 1
ATOM 802 N N . ALA A 1 99 ? 11.57 -10.766 0.715 1 97.81 99 ALA A N 1
ATOM 803 C CA . ALA A 1 99 ? 10.75 -10.117 -0.305 1 97.81 99 ALA A CA 1
ATOM 804 C C . ALA A 1 99 ? 11.586 -9.18 -1.172 1 97.81 99 ALA A C 1
ATOM 806 O O . ALA A 1 99 ? 11.359 -9.078 -2.379 1 97.81 99 ALA A O 1
ATOM 807 N N . CYS A 1 100 ? 12.539 -8.594 -0.572 1 97.62 100 CYS A N 1
ATOM 808 C CA . CYS A 1 100 ? 13.312 -7.574 -1.279 1 97.62 100 CYS A CA 1
ATOM 809 C C . CYS A 1 100 ? 14.477 -8.203 -2.039 1 97.62 100 CYS A C 1
ATOM 811 O O . CYS A 1 100 ? 15.227 -9.008 -1.481 1 97.62 100 CYS A O 1
ATOM 813 N N . HIS A 1 101 ? 14.672 -7.754 -3.213 1 95.06 101 HIS A N 1
ATOM 814 C CA . HIS A 1 101 ? 15.758 -8.266 -4.043 1 95.06 101 HIS A CA 1
ATOM 815 C C . HIS A 1 101 ? 17.109 -7.855 -3.482 1 95.06 101 HIS A C 1
ATOM 817 O O . HIS A 1 101 ? 18.141 -8.477 -3.799 1 95.06 101 HIS A O 1
ATOM 823 N N . GLU A 1 102 ? 17.094 -6.797 -2.652 1 95.75 102 GLU A N 1
ATOM 824 C CA . GLU A 1 102 ? 18.359 -6.332 -2.07 1 95.75 102 GLU A CA 1
ATOM 825 C C . GLU A 1 102 ? 18.812 -7.246 -0.935 1 95.75 102 GLU A C 1
ATOM 827 O O . GLU A 1 102 ? 19.891 -7.059 -0.372 1 95.75 102 GLU A O 1
ATOM 832 N N . GLY A 1 103 ? 17.938 -8.164 -0.601 1 96.44 103 GLY A N 1
ATOM 833 C CA . GLY A 1 103 ? 18.328 -9.141 0.403 1 96.44 103 GLY A CA 1
ATOM 834 C C . GLY A 1 103 ? 17.703 -8.891 1.759 1 96.44 103 GLY A C 1
ATOM 835 O O . GLY A 1 103 ? 18.031 -9.57 2.736 1 96.44 103 GLY A O 1
ATOM 836 N N . TYR A 1 104 ? 16.797 -7.934 1.854 1 97.44 104 TYR A N 1
ATOM 837 C CA . TYR A 1 104 ? 16.109 -7.629 3.105 1 97.44 104 TYR A CA 1
ATOM 838 C C . TYR A 1 104 ? 14.734 -8.289 3.152 1 97.44 104 TYR A C 1
ATOM 840 O O . TYR A 1 104 ? 14.125 -8.547 2.109 1 97.44 104 TYR A O 1
ATOM 848 N N . TYR A 1 105 ? 14.281 -8.586 4.359 1 97.5 105 TYR A N 1
ATOM 849 C CA . TYR A 1 105 ? 13.008 -9.273 4.523 1 97.5 105 TYR A CA 1
ATOM 850 C C . TYR A 1 105 ? 11.867 -8.469 3.912 1 97.5 105 TYR A C 1
ATOM 852 O O . TYR A 1 105 ? 10.961 -9.031 3.293 1 97.5 105 TYR A O 1
ATOM 860 N N . SER A 1 106 ? 11.891 -7.184 4.086 1 98.25 106 SER A N 1
ATOM 861 C CA . SER A 1 106 ? 10.914 -6.246 3.545 1 98.25 106 SER A CA 1
ATOM 862 C C . SER A 1 106 ? 11.57 -5.219 2.635 1 98.25 106 SER A C 1
ATOM 864 O O . SER A 1 106 ? 12.727 -4.836 2.852 1 98.25 106 SER A O 1
ATOM 866 N N . CYS A 1 107 ? 10.844 -4.77 1.656 1 98.31 107 CYS A N 1
ATOM 867 C CA . CYS A 1 107 ? 11.336 -3.697 0.802 1 98.31 107 CYS A CA 1
ATOM 868 C C . CYS A 1 107 ? 11.43 -2.387 1.573 1 98.31 107 CYS A C 1
ATOM 870 O O . CYS A 1 107 ? 12.086 -1.445 1.128 1 98.31 107 CYS A O 1
ATOM 872 N N . PHE A 1 108 ? 10.719 -2.277 2.672 1 98.5 108 PHE A N 1
ATOM 873 C CA . PHE A 1 108 ? 10.695 -1.059 3.473 1 98.5 108 PHE A CA 1
ATOM 874 C C . PHE A 1 108 ? 11.742 -1.116 4.578 1 98.5 108 PHE A C 1
ATOM 876 O O . PHE A 1 108 ? 11.414 -0.986 5.758 1 98.5 108 PHE A O 1
ATOM 883 N N . HIS A 1 109 ? 13.008 -1.199 4.109 1 97.69 109 HIS A N 1
ATOM 884 C CA . HIS A 1 109 ? 14.086 -1.347 5.082 1 97.69 109 HIS A CA 1
ATOM 885 C C . HIS A 1 109 ? 14.859 -0.042 5.25 1 97.69 109 HIS A C 1
ATOM 887 O O . HIS A 1 109 ? 15.836 0.012 5.996 1 97.69 109 HIS A O 1
ATOM 893 N N . TYR A 1 110 ? 14.406 1.067 4.629 1 97.69 110 TYR A N 1
ATOM 894 C CA . TYR A 1 110 ? 15 2.383 4.844 1 97.69 110 TYR A CA 1
ATOM 895 C C . TYR A 1 110 ? 14.117 3.24 5.742 1 97.69 110 TYR A C 1
ATOM 897 O O . TYR A 1 110 ? 13.117 3.801 5.285 1 97.69 110 TYR A O 1
ATOM 905 N N . LYS A 1 111 ? 14.539 3.375 6.988 1 97.75 111 LYS A N 1
ATOM 906 C CA . LYS A 1 111 ? 13.859 4.27 7.922 1 97.75 111 LYS A CA 1
ATOM 907 C C . LYS A 1 111 ? 14.359 5.703 7.773 1 97.75 111 LYS A C 1
ATOM 909 O O . LYS A 1 111 ? 15.562 5.934 7.633 1 97.75 111 LYS A O 1
ATOM 914 N N . ILE A 1 112 ? 13.438 6.66 7.801 1 96.25 112 ILE A N 1
ATOM 915 C CA . ILE A 1 112 ? 13.852 8.062 7.762 1 96.25 112 ILE A CA 1
ATOM 916 C C . ILE A 1 112 ? 14.023 8.586 9.18 1 96.25 112 ILE A C 1
ATOM 918 O O . ILE A 1 112 ? 13.062 8.633 9.953 1 96.25 112 ILE A O 1
ATOM 922 N N . GLU A 1 113 ? 15.25 8.883 9.492 1 93.75 113 GLU A N 1
ATOM 923 C CA . GLU A 1 113 ? 15.633 9.406 10.805 1 93.75 113 GLU A CA 1
ATOM 924 C C . GLU A 1 113 ? 16.531 10.633 10.664 1 93.75 113 GLU A C 1
ATOM 926 O O . GLU A 1 113 ? 17.578 10.562 10.008 1 93.75 113 GLU A O 1
ATOM 931 N N . ASP A 1 114 ? 16.109 11.719 11.289 1 90.31 114 ASP A N 1
ATOM 932 C CA . ASP A 1 114 ? 16.875 12.969 11.273 1 90.31 114 ASP A CA 1
ATOM 933 C C . ASP A 1 114 ? 17.203 13.391 9.844 1 90.31 114 ASP A C 1
ATOM 935 O O . ASP A 1 114 ? 18.344 13.758 9.539 1 90.31 114 ASP A O 1
ATOM 939 N N . GLY A 1 115 ? 16.266 13.125 9.008 1 89.31 115 GLY A N 1
ATOM 940 C CA . GLY A 1 115 ? 16.391 13.586 7.629 1 89.31 115 GLY A CA 1
ATOM 941 C C . GLY A 1 115 ? 17.25 12.688 6.77 1 89.31 115 GLY A C 1
ATOM 942 O O . GLY A 1 115 ? 17.578 13.031 5.633 1 89.31 115 GLY A O 1
ATOM 943 N N . GLU A 1 116 ? 17.625 11.547 7.332 1 92.56 116 GLU A N 1
ATOM 944 C CA . GLU A 1 116 ? 18.484 10.609 6.617 1 92.56 116 GLU A CA 1
ATOM 945 C C . GLU A 1 116 ? 17.844 9.234 6.52 1 92.56 116 GLU A C 1
ATOM 947 O O . GLU A 1 116 ? 16.984 8.883 7.324 1 92.56 116 GLU A O 1
ATOM 952 N N . LEU A 1 117 ? 18.312 8.547 5.402 1 94.94 117 LEU A N 1
ATOM 953 C CA . LEU A 1 117 ? 17.891 7.152 5.273 1 94.94 117 LEU A CA 1
ATOM 954 C C . LEU A 1 117 ? 18.766 6.238 6.109 1 94.94 117 LEU A C 1
ATOM 956 O O . LEU A 1 117 ? 20 6.223 5.941 1 94.94 117 LEU A O 1
ATOM 960 N N . LYS A 1 118 ? 18.156 5.586 7.031 1 96.38 118 LYS A N 1
ATOM 961 C CA . LYS A 1 118 ? 18.859 4.59 7.84 1 96.38 118 LYS A CA 1
ATOM 962 C C . LYS A 1 118 ? 18.375 3.178 7.508 1 96.38 118 LYS A C 1
ATOM 964 O O . LYS A 1 118 ? 17.172 2.91 7.492 1 96.38 118 LYS A O 1
ATOM 969 N N . ILE A 1 119 ? 19.328 2.301 7.141 1 96.06 119 ILE A N 1
ATOM 970 C CA . ILE A 1 119 ? 18.969 0.921 6.824 1 96.06 119 ILE A CA 1
ATOM 971 C C . ILE A 1 119 ? 18.531 0.193 8.094 1 96.06 119 ILE A C 1
ATOM 973 O O . ILE A 1 119 ? 19.25 0.216 9.102 1 96.06 119 ILE A O 1
ATOM 977 N N . THR A 1 120 ? 17.328 -0.264 7.996 1 94.94 120 THR A N 1
ATOM 978 C CA . THR A 1 120 ? 16.781 -1.079 9.078 1 94.94 120 THR A CA 1
ATOM 979 C C . THR A 1 120 ? 16.219 -2.387 8.531 1 94.94 120 THR A C 1
ATOM 981 O O . THR A 1 120 ? 16.219 -2.619 7.324 1 94.94 120 THR A O 1
ATOM 984 N N . GLY A 1 121 ? 15.852 -3.273 9.367 1 87.69 121 GLY A N 1
ATOM 985 C CA . GLY A 1 121 ? 15.211 -4.508 8.938 1 87.69 121 GLY A CA 1
ATOM 986 C C . GLY A 1 121 ? 16.156 -5.695 8.938 1 87.69 121 GLY A C 1
ATOM 987 O O . GLY A 1 121 ? 17.359 -5.547 9.188 1 87.69 121 GLY A O 1
ATOM 988 N N . GLU A 1 122 ? 15.625 -6.742 8.602 1 85.94 122 GLU A N 1
ATOM 989 C CA . GLU A 1 122 ? 16.391 -7.988 8.633 1 85.94 122 GLU A CA 1
ATOM 990 C C . GLU A 1 122 ? 17.016 -8.289 7.27 1 85.94 122 GLU A C 1
ATOM 992 O O . GLU A 1 122 ? 16.328 -8.266 6.246 1 85.94 122 GLU A O 1
ATOM 997 N N . TYR A 1 123 ? 18.328 -8.375 7.332 1 89.25 123 TYR A N 1
ATOM 998 C CA . TYR A 1 123 ? 19.062 -8.781 6.137 1 89.25 123 TYR A CA 1
ATOM 999 C C . TYR A 1 123 ? 19.281 -10.289 6.117 1 89.25 123 TYR A C 1
ATOM 1001 O O . TYR A 1 123 ? 19.703 -10.875 7.117 1 89.25 123 TYR A O 1
ATOM 1009 N N . TYR A 1 124 ? 18.703 -10.922 5.105 1 81.25 124 TYR A N 1
ATOM 1010 C CA . TYR A 1 124 ? 18.938 -12.352 4.984 1 81.25 124 TYR A CA 1
ATOM 1011 C C . TYR A 1 124 ? 19.984 -12.648 3.912 1 81.25 124 TYR A C 1
ATOM 1013 O O . TYR A 1 124 ? 19.828 -12.242 2.758 1 81.25 124 TYR A O 1
ATOM 1021 N N . SER A 1 125 ? 21.234 -12.797 4.355 1 59.72 125 SER A N 1
ATOM 1022 C CA . SER A 1 125 ? 22.281 -13.227 3.438 1 59.72 125 SER A CA 1
ATOM 1023 C C . SER A 1 125 ? 22.031 -14.633 2.92 1 59.72 125 SER A C 1
ATOM 1025 O O . SER A 1 125 ? 21.531 -15.492 3.654 1 59.72 125 SER A O 1
ATOM 1027 N N . LYS A 1 126 ? 21.797 -14.758 1.626 1 51.81 126 LYS A N 1
ATOM 1028 C CA . LYS A 1 126 ? 21.797 -16.109 1.052 1 51.81 126 LYS A CA 1
ATOM 1029 C C . LYS A 1 126 ? 22.875 -16.969 1.689 1 51.81 126 LYS A C 1
ATOM 1031 O O . LYS A 1 126 ? 24.078 -16.703 1.539 1 51.81 126 LYS A O 1
ATOM 1036 N N . ARG A 1 127 ? 22.938 -17.375 2.951 1 37.66 127 ARG A N 1
ATOM 1037 C CA . ARG A 1 127 ? 23.922 -18.438 3.146 1 37.66 127 ARG A CA 1
ATOM 1038 C C . ARG A 1 127 ? 23.5 -19.703 2.408 1 37.66 127 ARG A C 1
ATOM 1040 O O . ARG A 1 127 ? 22.312 -20.016 2.312 1 37.66 127 ARG A O 1
ATOM 1047 N N . MET B 1 1 ? 14.008 19.703 11.711 1 71.75 1 MET B N 1
ATOM 1048 C CA . MET B 1 1 ? 14.344 18.969 10.492 1 71.75 1 MET B CA 1
ATOM 1049 C C . MET B 1 1 ? 14 19.797 9.258 1 71.75 1 MET B C 1
ATOM 1051 O O . MET B 1 1 ? 12.945 20.422 9.195 1 71.75 1 MET B O 1
ATOM 1055 N N . ASP B 1 2 ? 14.977 20.078 8.398 1 91.06 2 ASP B N 1
ATOM 1056 C CA . ASP B 1 2 ? 14.703 20.781 7.148 1 91.06 2 ASP B CA 1
ATOM 1057 C C . ASP B 1 2 ? 13.922 19.906 6.18 1 91.06 2 ASP B C 1
ATOM 1059 O O . ASP B 1 2 ? 14.461 18.938 5.633 1 91.06 2 ASP B O 1
ATOM 1063 N N . VAL B 1 3 ? 12.664 20.25 5.984 1 94.75 3 VAL B N 1
ATOM 1064 C CA . VAL B 1 3 ? 11.734 19.422 5.215 1 94.75 3 VAL B CA 1
ATOM 1065 C C . VAL B 1 3 ? 12.203 19.328 3.768 1 94.75 3 VAL B C 1
ATOM 1067 O O . VAL B 1 3 ? 12.227 18.234 3.186 1 94.75 3 VAL B O 1
ATOM 1070 N N . GLU B 1 4 ? 12.578 20.469 3.244 1 94.31 4 GLU B N 1
ATOM 1071 C CA . GLU B 1 4 ? 13.031 20.484 1.855 1 94.31 4 GLU B CA 1
ATOM 1072 C C . GLU B 1 4 ? 14.25 19.594 1.659 1 94.31 4 GLU B C 1
ATOM 1074 O O . GLU B 1 4 ? 14.312 18.828 0.705 1 94.31 4 GLU B O 1
ATOM 1079 N N . ASP B 1 5 ? 15.141 19.719 2.547 1 93.75 5 ASP B N 1
ATOM 1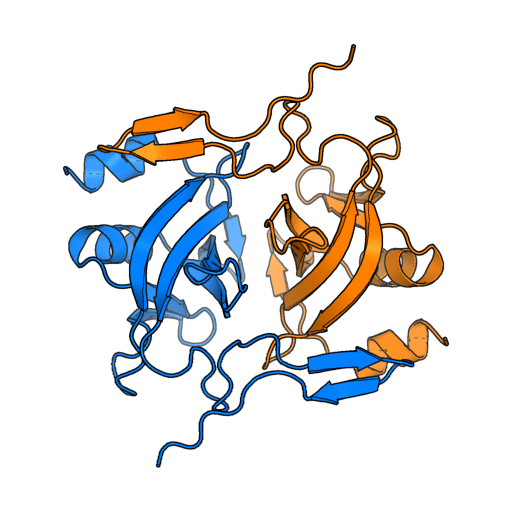080 C CA . ASP B 1 5 ? 16.359 18.922 2.488 1 93.75 5 ASP B CA 1
ATOM 1081 C C . ASP B 1 5 ? 16.062 17.438 2.668 1 93.75 5 ASP B C 1
ATOM 1083 O O . ASP B 1 5 ? 16.625 16.594 1.975 1 93.75 5 ASP B O 1
ATOM 1087 N N . THR B 1 6 ? 15.18 17.141 3.555 1 94.81 6 THR B N 1
ATOM 1088 C CA . THR B 1 6 ? 14.789 15.758 3.805 1 94.81 6 THR B CA 1
ATOM 1089 C C . THR B 1 6 ? 14.172 15.133 2.555 1 94.81 6 THR B C 1
ATOM 1091 O O . THR B 1 6 ? 14.586 14.062 2.119 1 94.81 6 THR B O 1
ATOM 1094 N N . VAL B 1 7 ? 13.219 15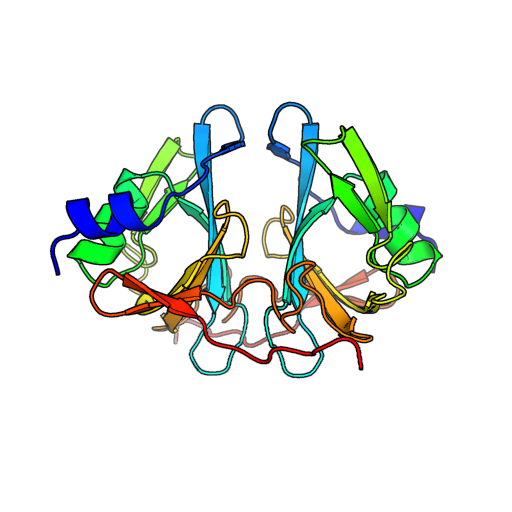.805 1.939 1 96.19 7 VAL B N 1
ATOM 1095 C CA . VAL B 1 7 ? 12.523 15.289 0.762 1 96.19 7 VAL B CA 1
ATOM 1096 C C . VAL B 1 7 ? 13.523 15.062 -0.371 1 96.19 7 VAL B C 1
ATOM 1098 O O . VAL B 1 7 ? 13.461 14.055 -1.077 1 96.19 7 VAL B O 1
ATOM 1101 N N . LYS B 1 8 ? 14.469 15.953 -0.487 1 93.69 8 LYS B N 1
ATOM 1102 C CA . LYS B 1 8 ? 15.5 15.82 -1.514 1 93.69 8 LYS B CA 1
ATOM 1103 C C . LYS B 1 8 ? 16.359 14.586 -1.271 1 93.69 8 LYS B C 1
ATOM 1105 O O . LYS B 1 8 ? 16.672 13.844 -2.209 1 93.69 8 LYS B O 1
ATOM 1110 N N . LYS B 1 9 ? 16.656 14.32 -0.057 1 93.12 9 LYS B N 1
ATOM 1111 C CA . LYS B 1 9 ? 17.562 13.234 0.314 1 93.12 9 LYS B CA 1
ATOM 1112 C C . LYS B 1 9 ? 16.875 11.875 0.151 1 93.12 9 LYS B C 1
ATOM 1114 O O . LYS B 1 9 ? 17.547 10.852 0.039 1 93.12 9 LYS B O 1
ATOM 1119 N N . LEU B 1 10 ? 15.609 11.891 0.115 1 95.62 10 LEU B N 1
ATOM 1120 C CA . LEU B 1 10 ? 14.859 10.641 0.009 1 95.62 10 LEU B CA 1
ATOM 1121 C C . LEU B 1 10 ? 14.992 10.047 -1.392 1 95.62 10 LEU B C 1
ATOM 1123 O O . LEU B 1 10 ? 14.781 8.852 -1.583 1 95.62 10 LEU B O 1
ATOM 1127 N N . ASN B 1 11 ? 15.336 10.867 -2.412 1 96.06 11 ASN B N 1
ATOM 1128 C CA . ASN B 1 11 ? 15.5 10.391 -3.783 1 96.06 11 ASN B CA 1
ATOM 1129 C C . ASN B 1 11 ? 14.281 9.602 -4.246 1 96.06 11 ASN B C 1
ATOM 1131 O O . ASN B 1 11 ? 14.414 8.453 -4.691 1 96.06 11 ASN B O 1
ATOM 1135 N N . LEU B 1 12 ? 13.133 10.266 -4.133 1 98.06 12 LEU B N 1
ATOM 1136 C CA . LEU B 1 12 ? 11.867 9.586 -4.395 1 98.06 12 LEU B CA 1
ATOM 1137 C C . LEU B 1 12 ? 11.578 9.531 -5.891 1 98.06 12 LEU B C 1
ATOM 1139 O O . LEU B 1 12 ? 11.953 10.445 -6.633 1 98.06 12 LEU B O 1
ATOM 1143 N N . LYS B 1 13 ? 10.992 8.484 -6.281 1 97.88 13 LYS B N 1
ATOM 1144 C CA . LYS B 1 13 ? 10.523 8.305 -7.652 1 97.88 13 LYS B CA 1
ATOM 1145 C C . LYS B 1 13 ? 9 8.367 -7.727 1 97.88 13 LYS B C 1
ATOM 1147 O O . LYS B 1 13 ? 8.32 7.375 -7.469 1 97.88 13 LYS B O 1
ATOM 1152 N N . PHE B 1 14 ? 8.539 9.531 -8.156 1 98.38 14 PHE B N 1
ATOM 1153 C CA . PHE B 1 14 ? 7.102 9.703 -8.336 1 98.38 14 PHE B CA 1
ATOM 1154 C C . PHE B 1 14 ? 6.641 9.062 -9.641 1 98.38 14 PHE B C 1
ATOM 1156 O O . PHE B 1 14 ? 7.406 8.977 -10.602 1 98.38 14 PHE B O 1
ATOM 1163 N N . ARG B 1 15 ? 5.438 8.648 -9.648 1 97.81 15 ARG B N 1
ATOM 1164 C CA . ARG B 1 15 ? 4.859 7.988 -10.82 1 97.81 15 ARG B CA 1
ATOM 1165 C C . ARG B 1 15 ? 3.701 8.805 -11.391 1 97.81 15 ARG B C 1
ATOM 1167 O O . ARG B 1 15 ? 3.141 9.664 -10.703 1 97.81 15 ARG B O 1
ATOM 1174 N N . ASN B 1 16 ? 3.443 8.516 -12.719 1 98.12 16 ASN B N 1
ATOM 1175 C CA . ASN B 1 16 ? 2.203 9.023 -13.297 1 98.12 16 ASN B CA 1
ATOM 1176 C C . ASN B 1 16 ? 1.009 8.156 -12.922 1 98.12 16 ASN B C 1
ATOM 1178 O O . ASN B 1 16 ? 0.893 7.02 -13.391 1 98.12 16 ASN B O 1
ATOM 1182 N N . ILE B 1 17 ? 0.182 8.664 -12.086 1 98.06 17 ILE B N 1
ATOM 1183 C CA . ILE B 1 17 ? -1.038 7.992 -11.648 1 98.06 17 ILE B CA 1
ATOM 1184 C C . ILE B 1 17 ? -2.248 8.875 -11.945 1 98.06 17 ILE B C 1
ATOM 1186 O O . ILE B 1 17 ? -2.381 9.961 -11.383 1 98.06 17 ILE B O 1
ATOM 1190 N N . GLU B 1 18 ? -3.092 8.414 -12.781 1 97.62 18 GLU B N 1
ATOM 1191 C CA . GLU B 1 18 ? -4.281 9.156 -13.188 1 97.62 18 GLU B CA 1
ATOM 1192 C C . GLU B 1 18 ? -3.914 10.547 -13.711 1 97.62 18 GLU B C 1
ATOM 1194 O O . GLU B 1 18 ? -4.602 11.523 -13.422 1 97.62 18 GLU B O 1
ATOM 1199 N N . GLY B 1 19 ? -2.717 10.625 -14.32 1 96.81 19 GLY B N 1
ATOM 1200 C CA . GLY B 1 19 ? -2.289 11.867 -14.945 1 96.81 19 GLY B CA 1
ATOM 1201 C C . GLY B 1 19 ? -1.591 12.805 -13.977 1 96.81 19 GLY B C 1
ATOM 1202 O O . GLY B 1 19 ? -1.245 13.93 -14.344 1 96.81 19 GLY B O 1
ATOM 1203 N N . GLU B 1 20 ? -1.382 12.352 -12.773 1 97.94 20 GLU B N 1
ATOM 1204 C CA . GLU B 1 20 ? -0.733 13.156 -11.742 1 97.94 20 GLU B CA 1
ATOM 1205 C C . GLU B 1 20 ? 0.586 12.531 -11.305 1 97.94 20 GLU B C 1
ATOM 1207 O O . GLU B 1 20 ? 0.735 11.305 -11.328 1 97.94 20 GLU B O 1
ATOM 1212 N N . ARG B 1 21 ? 1.534 13.367 -10.969 1 98.25 21 ARG B N 1
ATOM 1213 C CA . ARG B 1 21 ? 2.805 12.914 -10.414 1 98.25 21 ARG B CA 1
ATOM 1214 C C . ARG B 1 21 ? 2.67 12.594 -8.93 1 98.25 21 ARG B C 1
ATOM 1216 O O . ARG B 1 21 ? 2.682 13.5 -8.086 1 98.25 21 ARG B O 1
ATOM 1223 N N . LEU B 1 22 ? 2.594 11.297 -8.602 1 98.75 22 LEU B N 1
ATOM 1224 C CA . LEU B 1 22 ? 2.227 10.898 -7.246 1 98.75 22 LEU B CA 1
ATOM 1225 C C . LEU B 1 22 ? 3.121 9.773 -6.75 1 98.75 22 LEU B C 1
ATOM 1227 O O . LEU B 1 22 ? 3.777 9.094 -7.547 1 98.75 22 LEU B O 1
ATOM 1231 N N . ILE B 1 23 ? 3.205 9.633 -5.484 1 98.81 23 ILE B N 1
ATOM 1232 C CA . ILE B 1 23 ? 3.881 8.516 -4.84 1 98.81 23 ILE B CA 1
ATOM 1233 C C . ILE B 1 23 ? 2.896 7.766 -3.945 1 98.81 23 ILE B C 1
ATOM 1235 O O . ILE B 1 23 ? 1.949 8.359 -3.422 1 98.81 23 ILE B O 1
ATOM 1239 N N . LEU B 1 24 ? 3.119 6.445 -3.822 1 98.81 24 LEU B N 1
ATOM 1240 C CA . LEU B 1 24 ? 2.266 5.621 -2.973 1 98.81 24 LEU B CA 1
ATOM 1241 C C . LEU B 1 24 ? 2.59 5.848 -1.499 1 98.81 24 LEU B C 1
ATOM 1243 O O . LEU B 1 24 ? 3.762 5.906 -1.119 1 98.81 24 LEU B O 1
ATOM 1247 N N . ALA B 1 25 ? 1.545 5.98 -0.716 1 98.94 25 ALA B N 1
ATOM 1248 C CA . ALA B 1 25 ? 1.655 6.066 0.738 1 98.94 25 ALA B CA 1
ATOM 1249 C C . ALA B 1 25 ? 0.833 4.977 1.418 1 98.94 25 ALA B C 1
ATOM 1251 O O . ALA B 1 25 ? -0.396 4.973 1.328 1 98.94 25 ALA B O 1
ATOM 1252 N N . ILE B 1 26 ? 1.502 4.035 2.008 1 98.94 26 ILE B N 1
ATOM 1253 C CA . ILE B 1 26 ? 0.856 3.039 2.859 1 98.94 26 ILE B CA 1
ATOM 1254 C C . ILE B 1 26 ? 0.874 3.514 4.312 1 98.94 26 ILE B C 1
ATOM 1256 O O . ILE B 1 26 ? 1.922 3.902 4.832 1 98.94 26 ILE B O 1
ATOM 1260 N N . THR B 1 27 ? -0.274 3.518 4.93 1 98.94 27 THR B N 1
ATOM 1261 C CA . THR B 1 27 ? -0.356 4.008 6.305 1 98.94 27 THR B CA 1
ATOM 1262 C C . THR B 1 27 ? -0.784 2.891 7.25 1 98.94 27 THR B C 1
ATOM 1264 O O . THR B 1 27 ? -1.808 2.24 7.031 1 98.94 27 THR B O 1
ATOM 1267 N N . CYS B 1 28 ? 0.002 2.664 8.258 1 98.88 28 CYS B N 1
ATOM 1268 C CA . CYS B 1 28 ? -0.24 1.672 9.305 1 98.88 28 CYS B CA 1
ATOM 1269 C C . CYS B 1 28 ? -0.315 2.328 10.672 1 98.88 28 CYS B C 1
ATOM 1271 O O . CYS B 1 28 ? 0.19 3.436 10.867 1 98.88 28 CYS B O 1
ATOM 1273 N N . ASP B 1 29 ? -0.952 1.632 11.562 1 98.69 29 ASP B N 1
ATOM 1274 C CA . ASP B 1 29 ? -0.858 2.08 12.953 1 98.69 29 ASP B CA 1
ATOM 1275 C C . ASP B 1 29 ? 0.333 1.437 13.656 1 98.69 29 ASP B C 1
ATOM 1277 O O . ASP B 1 29 ? 1.115 0.715 13.031 1 98.69 29 ASP B O 1
ATOM 1281 N N . GLU B 1 30 ? 0.527 1.721 14.906 1 97.94 30 GLU B N 1
ATOM 1282 C CA . GLU B 1 30 ? 1.674 1.268 15.688 1 97.94 30 GLU B CA 1
ATOM 1283 C C . GLU B 1 30 ? 1.646 -0.245 15.883 1 97.94 30 GLU B C 1
ATOM 1285 O O . GLU B 1 30 ? 2.668 -0.854 16.203 1 97.94 30 GLU B O 1
ATOM 1290 N N . ASN B 1 31 ? 0.453 -0.835 15.727 1 97.62 31 ASN B N 1
ATOM 1291 C CA . ASN B 1 31 ? 0.31 -2.281 15.867 1 97.62 31 ASN B CA 1
ATOM 1292 C C . ASN B 1 31 ? 0.451 -2.986 14.523 1 97.62 31 ASN B C 1
ATOM 1294 O O . ASN B 1 31 ? 0.112 -4.164 14.391 1 97.62 31 ASN B O 1
ATOM 1298 N N . LYS B 1 32 ? 0.89 -2.291 13.461 1 98 32 LYS B N 1
ATOM 1299 C CA . LYS B 1 32 ? 1.225 -2.777 12.125 1 98 32 LYS B CA 1
ATOM 1300 C C . LYS B 1 32 ? -0.036 -3.07 11.312 1 98 32 LYS B C 1
ATOM 1302 O O . LYS B 1 32 ? 0.024 -3.75 10.289 1 98 32 LYS B O 1
ATOM 1307 N N . ASN B 1 33 ? -1.192 -2.646 11.875 1 98 33 ASN B N 1
ATOM 1308 C CA . ASN B 1 33 ? -2.385 -2.75 11.039 1 98 33 ASN B CA 1
ATOM 1309 C C . ASN B 1 33 ? -2.326 -1.788 9.859 1 98 33 ASN B C 1
ATOM 1311 O O . ASN B 1 33 ? -2.105 -0.59 10.039 1 98 33 ASN B O 1
ATOM 1315 N N . VAL B 1 34 ? -2.496 -2.34 8.68 1 98.81 34 VAL B N 1
ATOM 1316 C CA . VAL B 1 34 ? -2.621 -1.457 7.527 1 98.81 34 VAL B CA 1
ATOM 1317 C C . VAL B 1 34 ? -3.969 -0.737 7.57 1 98.81 34 VAL B C 1
ATOM 1319 O O . VAL B 1 34 ? -5.023 -1.376 7.527 1 98.81 34 VAL B O 1
ATOM 1322 N N . LEU B 1 35 ? -3.922 0.582 7.633 1 98.75 35 LEU B N 1
ATOM 1323 C CA . LEU B 1 35 ? -5.137 1.376 7.77 1 98.75 35 LEU B CA 1
ATOM 1324 C C . LEU B 1 35 ? -5.684 1.774 6.402 1 98.75 35 LEU B C 1
ATOM 1326 O O . LEU B 1 35 ? -6.887 1.665 6.152 1 98.75 35 LEU B O 1
ATOM 1330 N N . MET B 1 36 ? -4.848 2.281 5.535 1 98.81 36 MET B N 1
ATOM 1331 C CA . MET B 1 36 ? -5.254 2.766 4.219 1 98.81 36 MET B CA 1
ATOM 1332 C C . MET B 1 36 ? -4.047 2.906 3.295 1 98.81 36 MET B C 1
ATOM 1334 O O . MET B 1 36 ? -2.904 2.852 3.748 1 98.81 36 MET B O 1
ATOM 1338 N N . VAL B 1 37 ? -4.312 2.93 2.07 1 98.81 37 VAL B N 1
ATOM 1339 C CA . VAL B 1 37 ? -3.342 3.338 1.062 1 98.81 37 VAL B CA 1
ATOM 1340 C C . VAL B 1 37 ? -3.902 4.5 0.243 1 98.81 37 VAL B C 1
ATOM 1342 O O . VAL B 1 37 ? -5.105 4.559 -0.017 1 98.81 37 VAL B O 1
ATOM 1345 N N . ALA B 1 38 ? -3.07 5.402 -0.017 1 98.56 38 ALA B N 1
ATOM 1346 C CA . ALA B 1 38 ? -3.414 6.582 -0.807 1 98.56 38 ALA B CA 1
ATOM 1347 C C . ALA B 1 38 ? -2.195 7.117 -1.552 1 98.56 38 ALA B C 1
ATOM 1349 O O . ALA B 1 38 ? -1.226 6.387 -1.774 1 98.56 38 ALA B O 1
ATOM 1350 N N . PHE B 1 39 ? -2.359 8.312 -2.096 1 98.75 39 PHE B N 1
ATOM 1351 C CA . PHE B 1 39 ? -1.29 8.93 -2.875 1 98.75 39 PHE B CA 1
ATOM 1352 C C . PHE B 1 39 ? -0.887 10.266 -2.275 1 98.75 39 PHE B C 1
ATOM 1354 O O . PHE B 1 39 ? -1.679 10.906 -1.578 1 98.75 39 PHE B O 1
ATOM 1361 N N . MET B 1 40 ? 0.31 10.562 -2.527 1 98.81 40 MET B N 1
ATOM 1362 C CA . MET B 1 40 ? 0.826 11.883 -2.178 1 98.81 40 MET B CA 1
ATOM 1363 C C . MET B 1 40 ? 1.526 12.531 -3.369 1 98.81 40 MET B C 1
ATOM 1365 O O . MET B 1 40 ? 2.223 11.852 -4.125 1 98.81 40 MET B O 1
ATOM 1369 N N . ASN B 1 41 ? 1.284 13.812 -3.557 1 98.5 41 ASN B N 1
ATOM 1370 C CA . ASN B 1 41 ? 2.266 14.578 -4.312 1 98.5 41 ASN B CA 1
ATOM 1371 C C . ASN B 1 41 ? 3.35 15.156 -3.404 1 98.5 41 ASN B C 1
ATOM 1373 O O . ASN B 1 41 ? 3.344 14.914 -2.197 1 98.5 41 ASN B O 1
ATOM 1377 N N . GLU B 1 42 ? 4.238 15.844 -4.047 1 98 42 GLU B N 1
ATOM 1378 C CA . GLU B 1 42 ? 5.352 16.375 -3.264 1 98 42 GLU B CA 1
ATOM 1379 C C . GLU B 1 42 ? 4.863 17.297 -2.158 1 98 42 GLU B C 1
ATOM 1381 O O . GLU B 1 42 ? 5.363 17.25 -1.032 1 98 42 GLU B O 1
ATOM 1386 N N . GLU B 1 43 ? 3.902 18.109 -2.447 1 98.31 43 GLU B N 1
ATOM 1387 C CA . GLU B 1 43 ? 3.365 19.047 -1.465 1 98.31 43 GLU B CA 1
ATOM 1388 C C . GLU B 1 43 ? 2.734 18.312 -0.288 1 98.31 43 GLU B C 1
ATOM 1390 O O . GLU B 1 43 ? 2.902 18.719 0.866 1 98.31 43 GLU B O 1
ATOM 1395 N N . ALA B 1 44 ? 1.979 17.266 -0.558 1 98.75 44 ALA B N 1
ATOM 1396 C CA . ALA B 1 44 ? 1.369 16.469 0.507 1 98.75 44 ALA B CA 1
ATOM 1397 C C . ALA B 1 44 ? 2.43 15.914 1.451 1 98.75 44 ALA B C 1
ATOM 1399 O O . ALA B 1 44 ? 2.256 15.938 2.672 1 98.75 44 ALA B O 1
ATOM 1400 N N . LEU B 1 45 ? 3.508 15.422 0.872 1 98.62 45 LEU B N 1
ATOM 1401 C CA . LEU B 1 45 ? 4.602 14.891 1.679 1 98.62 45 LEU B CA 1
ATOM 1402 C C . LEU B 1 45 ? 5.223 15.984 2.539 1 98.62 45 LEU B C 1
ATOM 1404 O O . LEU B 1 45 ? 5.418 15.797 3.742 1 98.62 45 LEU B O 1
ATOM 1408 N N . LYS B 1 46 ? 5.461 17.109 1.929 1 98.31 46 LYS B N 1
ATOM 1409 C CA . LYS B 1 46 ? 6.07 18.219 2.66 1 98.31 46 LYS B CA 1
ATOM 1410 C C . LYS B 1 46 ? 5.172 18.688 3.805 1 98.31 46 LYS B C 1
ATOM 1412 O O . LYS B 1 46 ? 5.641 18.891 4.926 1 98.31 46 LYS B O 1
ATOM 1417 N N . LYS B 1 47 ? 3.926 18.812 3.557 1 98.5 47 LYS B N 1
ATOM 1418 C CA . LYS B 1 47 ? 2.988 19.25 4.59 1 98.5 47 LYS B CA 1
ATOM 1419 C C . LYS B 1 47 ? 2.912 18.219 5.723 1 98.5 47 LYS B C 1
ATOM 1421 O O . LYS B 1 47 ? 2.789 18.594 6.891 1 98.5 47 LYS B O 1
ATOM 1426 N N . THR B 1 48 ? 2.924 16.953 5.379 1 98.75 48 THR B N 1
ATOM 1427 C CA . THR B 1 48 ? 2.938 15.906 6.391 1 98.75 48 THR B CA 1
ATOM 1428 C C . THR B 1 48 ? 4.145 16.062 7.312 1 98.75 48 THR B C 1
ATOM 1430 O O . THR B 1 48 ? 4.012 16 8.531 1 98.75 48 THR B O 1
ATOM 1433 N N . LEU B 1 49 ? 5.281 16.328 6.707 1 98.06 49 LEU B N 1
ATOM 1434 C CA . LEU B 1 49 ? 6.516 16.438 7.477 1 98.06 49 LEU B CA 1
ATOM 1435 C C . LEU B 1 49 ? 6.543 17.719 8.289 1 98.06 49 LEU B C 1
ATOM 1437 O O . LEU B 1 49 ? 7.09 17.75 9.391 1 98.06 49 LEU B O 1
ATOM 1441 N N . GLU B 1 50 ? 5.926 18.734 7.777 1 97.56 50 GLU B N 1
ATOM 1442 C CA . GLU B 1 50 ? 5.891 20.031 8.453 1 97.56 50 GLU B CA 1
ATOM 1443 C C . GLU B 1 50 ? 4.938 20 9.648 1 97.56 50 GLU B C 1
ATOM 1445 O O . GLU B 1 50 ? 5.266 20.531 10.719 1 97.56 50 GLU B O 1
ATOM 1450 N N . THR B 1 51 ? 3.793 19.406 9.477 1 98 51 THR B N 1
ATOM 1451 C CA . THR B 1 51 ? 2.73 19.531 10.469 1 98 51 THR B CA 1
ATOM 1452 C C . THR B 1 51 ? 2.756 18.359 11.438 1 98 51 THR B C 1
ATOM 1454 O O . THR B 1 51 ? 2.221 18.438 12.539 1 98 51 THR B O 1
ATOM 1457 N N . GLY B 1 52 ? 3.305 17.234 10.938 1 98.19 52 GLY B N 1
ATOM 1458 C CA . GLY B 1 52 ? 3.266 16.016 11.734 1 98.19 52 GLY B CA 1
ATOM 1459 C C . GLY B 1 52 ? 1.973 15.242 11.57 1 98.19 52 GLY B C 1
ATOM 1460 O O . GLY B 1 52 ? 1.758 14.234 12.25 1 98.19 52 GLY B O 1
ATOM 1461 N N . TYR B 1 53 ? 1.094 15.781 10.703 1 98.88 53 TYR B N 1
ATOM 1462 C CA . TYR B 1 53 ? -0.167 15.102 10.406 1 98.88 53 TYR B CA 1
ATOM 1463 C C . TYR B 1 53 ? -0.238 14.688 8.945 1 98.88 53 TYR B C 1
ATOM 1465 O O . TYR B 1 53 ? 0.259 15.398 8.07 1 98.88 53 TYR B O 1
ATOM 1473 N N . MET B 1 54 ? -0.91 13.609 8.742 1 98.94 54 MET B N 1
ATOM 1474 C CA . MET B 1 54 ? -0.9 13.023 7.406 1 98.94 54 MET B CA 1
ATOM 1475 C C . MET B 1 54 ? -1.723 13.859 6.438 1 98.94 54 MET B C 1
ATOM 1477 O O . MET B 1 54 ? -2.865 14.219 6.73 1 98.94 54 MET B O 1
ATOM 1481 N N . HIS B 1 55 ? -1.142 14.172 5.32 1 98.94 55 HIS B N 1
ATOM 1482 C CA . HIS B 1 55 ? -1.781 14.773 4.156 1 98.94 55 HIS B CA 1
ATOM 1483 C C . HIS B 1 55 ? -1.688 13.852 2.943 1 98.9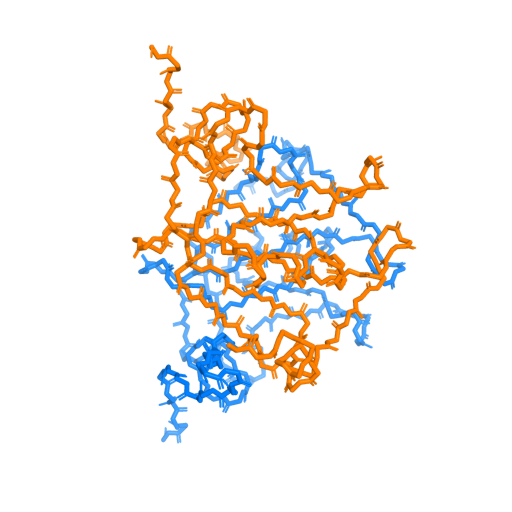4 55 HIS B C 1
ATOM 1485 O O . HIS B 1 55 ? -0.684 13.156 2.76 1 98.94 55 HIS B O 1
ATOM 1491 N N . TYR B 1 56 ? -2.705 13.867 2.15 1 98.81 56 TYR B N 1
ATOM 1492 C CA . TYR B 1 56 ? -2.756 13.055 0.943 1 98.81 56 TYR B CA 1
ATOM 1493 C C . TYR B 1 56 ? -3.227 13.875 -0.251 1 98.81 56 TYR B C 1
ATOM 1495 O O . TYR B 1 56 ? -3.551 15.055 -0.11 1 98.81 56 TYR B O 1
ATOM 1503 N N . TYR B 1 57 ? -3.088 13.273 -1.423 1 98.75 57 TYR B N 1
ATOM 1504 C CA . TYR B 1 57 ? -3.613 13.859 -2.652 1 98.75 57 TYR B CA 1
ATOM 1505 C C . TYR B 1 57 ? -4.746 13.008 -3.215 1 98.75 57 TYR B C 1
ATOM 1507 O O . TYR B 1 57 ? -4.59 11.805 -3.416 1 98.75 57 TYR B O 1
ATOM 1515 N N . SER B 1 58 ? -5.91 13.625 -3.32 1 97.25 58 SER B N 1
ATOM 1516 C CA . SER B 1 58 ? -7.059 12.961 -3.924 1 97.25 58 SER B CA 1
ATOM 1517 C C . SER B 1 58 ? -7.027 13.07 -5.445 1 97.25 58 SER B C 1
ATOM 1519 O O . SER B 1 58 ? -7.137 14.172 -5.992 1 97.25 58 SER B O 1
ATOM 1521 N N . THR B 1 59 ? -6.973 11.93 -6.051 1 96.31 59 THR B N 1
ATOM 1522 C CA . THR B 1 59 ? -6.949 11.93 -7.508 1 96.31 59 THR B CA 1
ATOM 1523 C C . THR B 1 59 ? -8.312 12.328 -8.07 1 96.31 59 THR B C 1
ATOM 1525 O O . THR B 1 59 ? -8.398 12.93 -9.141 1 96.31 59 THR B O 1
ATOM 1528 N N . SER B 1 60 ? -9.375 11.969 -7.414 1 93.62 60 SER B N 1
ATOM 1529 C CA . SER B 1 60 ? -10.727 12.281 -7.871 1 93.62 60 SER B CA 1
ATOM 1530 C C . SER B 1 60 ? -11.039 13.766 -7.699 1 93.62 60 SER B C 1
ATOM 1532 O O . SER B 1 60 ? -11.617 14.391 -8.586 1 93.62 60 SER B O 1
ATOM 1534 N N . ARG B 1 61 ? -10.578 14.359 -6.617 1 94.94 61 ARG B N 1
ATOM 1535 C CA . ARG B 1 61 ? -10.867 15.758 -6.32 1 94.94 61 ARG B CA 1
ATOM 1536 C C . ARG B 1 61 ? -9.742 16.656 -6.809 1 94.94 61 ARG B C 1
ATOM 1538 O O . ARG B 1 61 ? -9.898 17.891 -6.855 1 94.94 61 ARG B O 1
ATOM 1545 N N . LYS B 1 62 ? -8.625 16.062 -7.172 1 96.19 62 LYS B N 1
ATOM 1546 C CA . LYS B 1 62 ? -7.449 16.781 -7.648 1 96.19 62 LYS B CA 1
ATOM 1547 C C . LYS B 1 62 ? -7.004 17.844 -6.648 1 96.19 62 LYS B C 1
ATOM 1549 O O . LYS B 1 62 ? -6.793 19 -7.02 1 96.19 62 LYS B O 1
ATOM 1554 N N . LYS B 1 63 ? -6.898 17.391 -5.422 1 97.12 63 LYS B N 1
ATOM 1555 C CA . LYS B 1 63 ? -6.473 18.344 -4.402 1 97.12 63 LYS B CA 1
ATOM 1556 C C . LYS B 1 63 ? -5.824 17.625 -3.219 1 97.12 63 LYS B C 1
ATOM 1558 O O . LYS B 1 63 ? -6.07 16.438 -2.994 1 97.12 63 LYS B O 1
ATOM 1563 N N . LEU B 1 64 ? -5.035 18.406 -2.525 1 97.31 64 LEU B N 1
ATOM 1564 C CA . LEU B 1 64 ? -4.434 18 -1.26 1 97.31 64 LEU B CA 1
ATOM 1565 C C . LEU B 1 64 ? -5.477 17.969 -0.148 1 97.31 64 LEU B C 1
ATOM 1567 O O . LEU B 1 64 ? -6.348 18.844 -0.082 1 97.31 64 LEU B O 1
ATOM 1571 N N . TRP B 1 65 ? -5.387 17.016 0.691 1 97.44 65 TRP B N 1
ATOM 1572 C CA . TRP B 1 65 ? -6.281 16.969 1.844 1 97.44 65 TRP B CA 1
ATOM 1573 C C . TRP B 1 65 ? -5.57 16.391 3.064 1 97.44 65 TRP B C 1
ATOM 1575 O O . TRP B 1 65 ? -4.723 15.5 2.934 1 97.44 65 TRP B O 1
ATOM 1585 N N . ARG B 1 66 ? -5.867 16.969 4.227 1 98.12 66 ARG B N 1
ATOM 1586 C CA . ARG B 1 66 ? -5.422 16.422 5.504 1 98.12 66 ARG B CA 1
ATOM 1587 C C . ARG B 1 66 ? -6.406 15.375 6.02 1 98.12 66 ARG B C 1
ATOM 1589 O O . ARG B 1 66 ? -7.59 15.664 6.195 1 98.12 66 ARG B O 1
ATOM 1596 N N . LYS B 1 67 ? -5.93 14.18 6.254 1 98.12 67 LYS B N 1
ATOM 1597 C CA . LYS B 1 67 ? -6.801 13.133 6.781 1 98.12 67 LYS B CA 1
ATOM 1598 C C . LYS B 1 67 ? -7.445 13.562 8.094 1 98.12 67 LYS B C 1
ATOM 1600 O O . LYS B 1 67 ? -6.75 13.953 9.039 1 98.12 67 LYS B O 1
ATOM 1605 N N . GLY B 1 68 ? -8.766 13.484 8.133 1 97.12 68 GLY B N 1
ATOM 1606 C CA . GLY B 1 68 ? -9.5 13.75 9.359 1 97.12 68 GLY B CA 1
ATOM 1607 C C . GLY B 1 68 ? -9.734 15.227 9.617 1 97.12 68 GLY B C 1
ATOM 1608 O O . GLY B 1 68 ? -10.18 15.609 10.695 1 97.12 68 GLY B O 1
ATOM 1609 N N . GLU B 1 69 ? -9.43 16.094 8.633 1 95.25 69 GLU B N 1
ATOM 1610 C CA . GLU B 1 69 ? -9.609 17.531 8.828 1 95.25 69 GLU B CA 1
ATOM 1611 C C . GLU B 1 69 ? -11.062 17.875 9.148 1 95.25 69 GLU B C 1
ATOM 1613 O O . GLU B 1 69 ? -11.336 18.75 9.977 1 95.25 69 GLU B O 1
ATOM 1618 N N . GLU B 1 70 ? -11.977 17.203 8.523 1 93.38 70 GLU B N 1
ATOM 1619 C CA . GLU B 1 70 ? -13.398 17.438 8.758 1 93.38 70 GLU B CA 1
ATOM 1620 C C . GLU B 1 70 ? -13.938 16.531 9.844 1 93.38 70 GLU B C 1
ATOM 1622 O O . GLU B 1 70 ? -14.625 16.984 10.766 1 93.38 70 GLU B O 1
ATOM 1627 N N . SER B 1 71 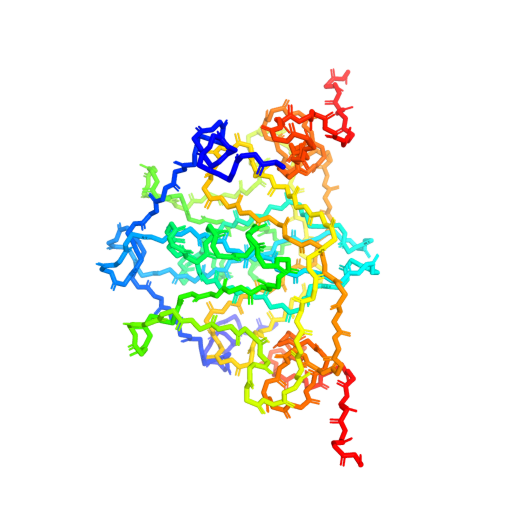? -13.602 15.32 9.836 1 94.12 71 SER B N 1
ATOM 1628 C CA . SER B 1 71 ? -14.18 14.297 10.703 1 94.12 71 SER B CA 1
ATOM 1629 C C . SER B 1 71 ? -13.516 14.297 12.078 1 94.12 71 SER B C 1
ATOM 1631 O O . SER B 1 71 ? -14.047 13.719 13.031 1 94.12 71 SER B O 1
ATOM 1633 N N . GLY B 1 72 ? -12.32 14.906 12.242 1 96.88 72 GLY B N 1
ATOM 1634 C CA . GLY B 1 72 ? -11.547 14.812 13.469 1 96.88 72 GLY B CA 1
ATOM 1635 C C . GLY B 1 72 ? -10.742 13.531 13.578 1 96.88 72 GLY B C 1
ATOM 1636 O O . GLY B 1 72 ? -9.945 13.375 14.5 1 96.88 72 GLY B O 1
ATOM 1637 N N . ASN B 1 73 ? -10.891 12.547 12.633 1 97.56 73 ASN B N 1
ATOM 1638 C CA . ASN B 1 73 ? -10.156 11.289 12.625 1 97.56 73 ASN B CA 1
ATOM 1639 C C . ASN B 1 73 ? -8.758 11.461 12.023 1 97.56 73 ASN B C 1
ATOM 1641 O O . ASN B 1 73 ? -8.438 10.859 11 1 97.56 73 ASN B O 1
ATOM 1645 N N . VAL B 1 74 ? -7.906 12.18 12.688 1 98.56 74 VAL B N 1
ATOM 1646 C CA . VAL B 1 74 ? -6.613 12.594 12.156 1 98.56 74 VAL B CA 1
ATOM 1647 C C . VAL B 1 74 ? -5.594 11.469 12.359 1 98.56 74 VAL B C 1
ATOM 1649 O O . VAL B 1 74 ? -5.82 10.555 13.148 1 98.56 74 VAL B O 1
ATOM 1652 N N . GLN B 1 75 ? -4.555 11.555 11.578 1 98.88 75 GLN B N 1
ATOM 1653 C CA . GLN B 1 75 ? -3.404 10.664 11.672 1 98.88 75 GLN B CA 1
ATOM 1654 C C . GLN B 1 75 ? -2.137 11.438 12.031 1 98.88 75 GLN B C 1
ATOM 1656 O O . GLN B 1 75 ? -1.676 12.266 11.242 1 98.88 75 GLN B O 1
ATOM 1661 N N . LYS B 1 76 ? -1.613 11.156 13.18 1 98.88 76 LYS B N 1
ATOM 1662 C CA . LYS B 1 76 ? -0.364 11.781 13.602 1 98.88 76 LYS B CA 1
ATOM 1663 C C . LYS B 1 76 ? 0.837 10.914 13.234 1 98.88 76 LYS B C 1
ATOM 1665 O O . LYS B 1 76 ? 0.905 9.75 13.617 1 98.88 76 LYS B O 1
ATOM 1670 N N . LEU B 1 77 ? 1.759 11.508 12.523 1 98.81 77 LEU B N 1
ATOM 1671 C CA . LEU B 1 77 ? 2.93 10.781 12.047 1 98.81 77 LEU B CA 1
ATOM 1672 C C . LEU B 1 77 ? 3.857 10.414 13.195 1 98.81 77 LEU B C 1
ATOM 1674 O O . LEU B 1 77 ? 4.156 11.258 14.047 1 98.81 77 LEU B O 1
ATOM 1678 N N . ILE B 1 78 ? 4.285 9.164 13.266 1 98.69 78 ILE B N 1
ATOM 1679 C CA . ILE B 1 78 ? 5.258 8.703 14.242 1 98.69 78 ILE B CA 1
ATOM 1680 C C . ILE B 1 78 ? 6.609 8.492 13.57 1 98.69 78 ILE B C 1
ATOM 1682 O O . ILE B 1 78 ? 7.625 9.039 14.008 1 98.69 78 ILE B O 1
ATOM 1686 N N . LYS B 1 79 ? 6.648 7.73 12.508 1 98.38 79 LYS B N 1
ATOM 1687 C CA . LYS B 1 79 ? 7.836 7.445 11.711 1 98.38 79 LYS B CA 1
ATOM 1688 C C . LYS B 1 79 ? 7.453 6.98 10.305 1 98.38 79 LYS B C 1
ATOM 1690 O O . LYS B 1 79 ? 6.285 6.691 10.039 1 98.38 79 LYS B O 1
ATOM 1695 N N . PHE B 1 80 ? 8.359 6.965 9.398 1 98.31 80 PHE B N 1
ATOM 1696 C CA . PHE B 1 80 ? 8.039 6.465 8.062 1 98.31 80 PHE B CA 1
ATOM 1697 C C . PHE B 1 80 ? 9.281 5.898 7.387 1 98.31 80 PHE B C 1
ATOM 1699 O O . PHE B 1 80 ? 10.398 6.074 7.879 1 98.31 80 PHE B O 1
ATOM 1706 N N . TYR B 1 81 ? 9.055 5.074 6.348 1 98.44 81 TYR B N 1
ATOM 1707 C CA . TYR B 1 81 ? 10.062 4.309 5.625 1 98.44 81 TYR B CA 1
ATOM 1708 C C . TYR B 1 81 ? 9.938 4.523 4.121 1 98.44 81 TYR B C 1
ATOM 1710 O O . TYR B 1 81 ? 8.836 4.75 3.611 1 98.44 81 TYR B O 1
ATOM 1718 N N . ARG B 1 82 ? 11.039 4.465 3.484 1 98.31 82 ARG B N 1
ATOM 1719 C CA . ARG B 1 82 ? 11.094 4.41 2.027 1 98.31 82 ARG B CA 1
ATOM 1720 C C . ARG B 1 82 ? 11.367 2.99 1.543 1 98.31 82 ARG B C 1
ATOM 1722 O O . ARG B 1 82 ? 12.195 2.281 2.123 1 98.31 82 ARG B O 1
ATOM 1729 N N . ASP B 1 83 ? 10.688 2.551 0.484 1 98.38 83 ASP B N 1
ATOM 1730 C CA . ASP B 1 83 ? 10.992 1.22 -0.031 1 98.38 83 ASP B CA 1
ATOM 1731 C C . ASP B 1 83 ? 12.32 1.211 -0.785 1 98.38 83 ASP B C 1
ATOM 1733 O O . ASP B 1 83 ? 12.992 2.238 -0.879 1 98.38 83 ASP B O 1
ATOM 1737 N N . CYS B 1 84 ? 12.688 0.124 -1.299 1 97.44 84 CYS B N 1
ATOM 1738 C CA . CYS B 1 84 ? 14.031 -0.123 -1.801 1 97.44 84 CYS B CA 1
ATOM 1739 C C . CYS B 1 84 ? 14.328 0.744 -3.02 1 97.44 84 CYS B C 1
ATOM 1741 O O . CYS B 1 84 ? 15.461 1.194 -3.205 1 97.44 84 CYS B O 1
ATOM 1743 N N . ASP B 1 85 ? 13.305 1.057 -3.836 1 96.44 85 ASP B N 1
ATOM 1744 C CA . ASP B 1 85 ? 13.609 1.815 -5.047 1 96.44 85 ASP B CA 1
ATOM 1745 C C . ASP B 1 85 ? 13.016 3.221 -4.977 1 96.44 85 ASP B C 1
ATOM 1747 O O . ASP B 1 85 ? 13.086 3.979 -5.945 1 96.44 85 ASP B O 1
ATOM 1751 N N . GLY B 1 86 ? 12.336 3.562 -3.936 1 97.81 86 GLY B N 1
ATOM 1752 C CA . GLY B 1 86 ? 11.969 4.941 -3.652 1 97.81 86 GLY B CA 1
ATOM 1753 C C . GLY B 1 86 ? 10.641 5.344 -4.27 1 97.81 86 GLY B C 1
ATOM 1754 O O . GLY B 1 86 ? 10.328 6.531 -4.371 1 97.81 86 GLY B O 1
ATOM 1755 N N . ASP B 1 87 ? 9.797 4.449 -4.641 1 97.94 87 ASP B N 1
ATOM 1756 C CA . ASP B 1 87 ? 8.555 4.855 -5.285 1 97.94 87 ASP B CA 1
ATOM 1757 C C . ASP B 1 87 ? 7.359 4.621 -4.367 1 97.94 87 ASP B C 1
ATOM 1759 O O . ASP B 1 87 ? 6.207 4.785 -4.781 1 97.94 87 ASP B O 1
ATOM 1763 N N . ALA B 1 88 ? 7.625 4.234 -3.131 1 98.81 88 ALA B N 1
ATOM 1764 C CA . ALA B 1 88 ? 6.57 4.078 -2.133 1 98.81 88 ALA B CA 1
ATOM 1765 C C . ALA B 1 88 ? 7.086 4.41 -0.735 1 98.81 88 ALA B C 1
ATOM 1767 O O . ALA B 1 88 ? 8.258 4.195 -0.434 1 98.81 88 ALA B O 1
ATOM 1768 N N . LEU B 1 89 ? 6.16 4.918 0.06 1 98.88 89 LEU B N 1
ATOM 1769 C CA . LEU B 1 89 ? 6.445 5.25 1.452 1 98.88 89 LEU B CA 1
ATOM 1770 C C . LEU B 1 89 ? 5.496 4.512 2.391 1 98.88 89 LEU B C 1
ATOM 1772 O O . LEU B 1 89 ? 4.312 4.352 2.084 1 98.88 89 LEU B O 1
ATOM 1776 N N . LEU B 1 90 ? 6.043 4.027 3.471 1 98.94 90 LEU B N 1
ATOM 1777 C CA . LEU B 1 90 ? 5.273 3.418 4.551 1 98.94 90 LEU B CA 1
ATOM 1778 C C . LEU B 1 90 ? 5.266 4.312 5.785 1 98.94 90 LEU B C 1
ATOM 1780 O O . LEU B 1 90 ? 6.32 4.621 6.344 1 98.94 90 LEU B O 1
ATOM 1784 N N . PHE B 1 91 ? 4.098 4.766 6.18 1 98.94 91 PHE B N 1
ATOM 1785 C CA . PHE B 1 91 ? 3.941 5.641 7.336 1 98.94 91 PHE B CA 1
ATOM 1786 C C . PHE B 1 91 ? 3.357 4.879 8.516 1 98.94 91 PHE B C 1
ATOM 1788 O O . PHE B 1 91 ? 2.387 4.133 8.367 1 98.94 91 PHE B O 1
ATOM 1795 N N . ILE B 1 92 ? 3.98 5.016 9.664 1 98.94 92 ILE B N 1
ATOM 1796 C CA . ILE B 1 92 ? 3.402 4.586 10.93 1 98.94 92 ILE B CA 1
ATOM 1797 C C . ILE B 1 92 ? 2.785 5.785 11.648 1 98.94 92 ILE B C 1
ATOM 1799 O O . ILE B 1 92 ? 3.453 6.797 11.867 1 98.94 92 ILE B O 1
ATOM 1803 N N . VAL B 1 93 ? 1.505 5.641 12.047 1 98.88 93 VAL B N 1
ATOM 1804 C CA . VAL B 1 93 ? 0.803 6.805 12.586 1 98.88 93 VAL B CA 1
ATOM 1805 C C . VAL B 1 93 ? 0.061 6.418 13.859 1 98.88 93 VAL B C 1
ATOM 1807 O O . VAL B 1 93 ? -0.203 5.234 14.094 1 98.88 93 VAL B O 1
ATOM 1810 N N . GLU B 1 94 ? -0.179 7.426 14.633 1 98.81 94 GLU B N 1
ATOM 1811 C CA . GLU B 1 94 ? -1.241 7.363 15.633 1 98.81 94 GLU B CA 1
ATOM 1812 C C . GLU B 1 94 ? -2.59 7.75 15.031 1 98.81 94 GLU B C 1
ATOM 1814 O O . GLU B 1 94 ? -2.793 8.898 14.641 1 98.81 94 GLU B O 1
ATOM 1819 N N . GLN B 1 95 ? -3.484 6.781 14.992 1 98.38 95 GLN B N 1
ATOM 1820 C CA . GLN B 1 95 ? -4.809 7.012 14.43 1 98.38 95 GLN B CA 1
ATOM 1821 C C . GLN B 1 95 ? -5.793 7.465 15.5 1 98.38 95 GLN B C 1
ATOM 1823 O O . GLN B 1 95 ? -6.027 6.754 16.484 1 98.38 95 GLN B O 1
ATOM 1828 N N . LYS B 1 96 ? -6.324 8.641 15.344 1 97.69 96 LYS B N 1
ATOM 1829 C CA . LYS B 1 96 ? -7.484 9.039 16.141 1 97.69 96 LYS B CA 1
ATOM 1830 C C . LYS B 1 96 ? -8.781 8.586 15.477 1 97.69 96 LYS B C 1
ATOM 1832 O O . LYS B 1 96 ? -9 8.836 14.289 1 97.69 96 LYS B O 1
ATOM 1837 N N . GLY B 1 97 ? -9.609 7.934 16.234 1 96.75 97 GLY B N 1
ATOM 1838 C CA . GLY B 1 97 ? -10.828 7.422 15.641 1 96.75 97 GLY B CA 1
ATOM 1839 C C . GLY B 1 97 ? -10.578 6.379 14.562 1 96.75 97 GLY B C 1
ATOM 1840 O O . GLY B 1 97 ? -9.766 5.469 14.758 1 96.75 97 GLY B O 1
ATOM 1841 N N . VAL B 1 98 ? -11.352 6.492 13.422 1 97.25 98 VAL B N 1
ATOM 1842 C CA . VAL B 1 98 ? -11.273 5.48 12.375 1 97.25 98 VAL B CA 1
ATOM 1843 C C . VAL B 1 98 ? -10.586 6.066 11.141 1 97.25 98 VAL B C 1
ATOM 1845 O O . VAL B 1 98 ? -10.688 7.27 10.883 1 97.25 98 VAL B O 1
ATOM 1848 N N . ALA B 1 99 ? -9.922 5.262 10.391 1 97.81 99 ALA B N 1
ATOM 1849 C CA . ALA B 1 99 ? -9.312 5.703 9.141 1 97.81 99 ALA B CA 1
ATOM 1850 C C . ALA B 1 99 ? -10.336 5.723 8.008 1 97.81 99 ALA B C 1
ATOM 1852 O O . ALA B 1 99 ? -10.305 6.605 7.148 1 97.81 99 ALA B O 1
ATOM 1853 N N . CYS B 1 100 ? -11.234 4.82 8.055 1 97.62 100 CYS B N 1
ATOM 1854 C CA . CYS B 1 100 ? -12.18 4.668 6.953 1 97.62 100 CYS B CA 1
ATOM 1855 C C . CYS B 1 100 ? -13.398 5.562 7.148 1 97.62 100 CYS B C 1
ATOM 1857 O O . CYS B 1 100 ? -13.992 5.586 8.227 1 97.62 100 CYS B O 1
ATOM 1859 N N . HIS B 1 101 ? -13.797 6.172 6.102 1 95.06 101 HIS B N 1
ATOM 1860 C CA . HIS B 1 101 ? -14.961 7.055 6.148 1 95.06 101 HIS B CA 1
ATOM 1861 C C . HIS B 1 101 ? -16.234 6.266 6.387 1 95.06 101 HIS B C 1
ATOM 1863 O O . HIS B 1 101 ? -17.25 6.824 6.824 1 95.06 101 HIS B O 1
ATOM 1869 N N . GLU B 1 102 ? -16.188 4.961 6.078 1 95.75 102 GLU B N 1
ATOM 1870 C CA . GLU B 1 102 ? -17.359 4.125 6.27 1 95.75 102 GLU B CA 1
ATOM 1871 C C . GLU B 1 102 ? -17.578 3.793 7.746 1 95.75 102 GLU B C 1
ATOM 1873 O O . GLU B 1 102 ? -18.562 3.158 8.109 1 95.75 102 GLU B O 1
ATOM 1878 N N . GLY B 1 103 ? -16.594 4.176 8.531 1 96.38 103 GLY B N 1
ATOM 1879 C CA . GLY B 1 103 ? -16.766 3.986 9.961 1 96.38 103 GLY B CA 1
ATOM 1880 C C . GLY B 1 103 ? -15.945 2.828 10.508 1 96.38 103 GLY B C 1
ATOM 1881 O O . GLY B 1 103 ? -16.078 2.477 11.688 1 96.38 103 GLY B O 1
ATOM 1882 N N . TYR B 1 104 ? -15.102 2.219 9.695 1 97.44 104 TYR B N 1
ATOM 1883 C CA . TYR B 1 104 ? -14.266 1.106 10.133 1 97.44 104 TYR B CA 1
ATOM 1884 C C . TYR B 1 104 ? -12.852 1.58 10.461 1 97.44 104 TYR B C 1
ATOM 1886 O O . TYR B 1 104 ? -12.391 2.588 9.922 1 97.44 104 TYR B O 1
ATOM 1894 N N . TYR B 1 105 ? -12.203 0.869 11.367 1 97.5 105 TYR B N 1
ATOM 1895 C CA . TYR B 1 105 ? -10.867 1.268 11.805 1 97.5 105 TYR B CA 1
ATOM 1896 C C . TYR B 1 105 ? -9.898 1.312 10.633 1 97.5 105 TYR B C 1
ATOM 1898 O O . TYR B 1 105 ? -9.062 2.211 10.547 1 97.5 105 TYR B O 1
ATOM 1906 N N . SER B 1 106 ? -9.984 0.354 9.742 1 98.19 106 SER B N 1
ATOM 1907 C CA . SER B 1 106 ? -9.172 0.25 8.539 1 98.19 106 SER B CA 1
ATOM 1908 C C . SER B 1 106 ? -10.031 0.259 7.285 1 98.19 106 SER B C 1
ATOM 1910 O O . SER B 1 106 ? -11.164 -0.225 7.301 1 98.19 106 SER B O 1
ATOM 1912 N N . CYS B 1 107 ? -9.484 0.797 6.227 1 98.31 107 CYS B N 1
ATOM 1913 C CA . CYS B 1 107 ? -10.18 0.746 4.945 1 98.31 107 CYS B CA 1
ATOM 1914 C C . CYS B 1 107 ? -10.258 -0.684 4.422 1 98.31 107 CYS B C 1
ATOM 1916 O O . CYS B 1 107 ? -11.039 -0.978 3.516 1 98.31 107 CYS B O 1
ATOM 1918 N N . PHE B 1 108 ? -9.406 -1.555 4.902 1 98.44 108 PHE B N 1
ATOM 1919 C CA . PHE B 1 108 ? -9.344 -2.939 4.449 1 98.44 108 PHE B CA 1
ATOM 1920 C C . PHE B 1 108 ? -10.211 -3.834 5.332 1 98.44 108 PHE B C 1
ATOM 1922 O O . PHE B 1 108 ? -9.719 -4.805 5.906 1 98.44 108 PHE B O 1
ATOM 1929 N N . HIS B 1 109 ? -11.516 -3.51 5.305 1 97.69 109 HIS B N 1
ATOM 1930 C CA . HIS B 1 109 ? -12.422 -4.246 6.18 1 97.69 109 HIS B CA 1
ATOM 1931 C C . HIS B 1 109 ? -13.25 -5.254 5.395 1 97.69 109 HIS B C 1
ATOM 1933 O O . HIS B 1 109 ? -14.117 -5.93 5.957 1 97.69 109 HIS B O 1
ATOM 1939 N N . TYR B 1 110 ? -12.984 -5.434 4.09 1 97.62 110 TYR B N 1
ATOM 1940 C CA . TYR B 1 110 ? -13.633 -6.469 3.293 1 97.62 110 TYR B CA 1
ATOM 1941 C C . TYR B 1 110 ? -12.688 -7.641 3.045 1 97.62 110 TYR B C 1
ATOM 1943 O O . TYR B 1 110 ? -11.82 -7.574 2.172 1 97.62 110 TYR B O 1
ATOM 1951 N N . LYS B 1 111 ? -12.914 -8.719 3.775 1 97.75 111 LYS B N 1
ATOM 1952 C CA . LYS B 1 111 ? -12.172 -9.953 3.561 1 97.75 111 LYS B CA 1
ATOM 1953 C C . LYS B 1 111 ? -12.797 -10.781 2.441 1 97.75 111 LYS B C 1
ATOM 1955 O O . LYS B 1 111 ? -14.023 -10.906 2.361 1 97.75 111 LYS B O 1
ATOM 1960 N N . ILE B 1 112 ? -11.953 -11.344 1.578 1 96.25 112 ILE B N 1
ATOM 1961 C CA . ILE B 1 112 ? -12.469 -12.234 0.542 1 96.25 112 ILE B CA 1
ATOM 1962 C C . ILE B 1 112 ? -12.461 -13.672 1.047 1 96.25 112 ILE B C 1
ATOM 1964 O O . ILE B 1 112 ? -11.398 -14.227 1.341 1 96.25 112 ILE B O 1
ATOM 1968 N N . GLU B 1 113 ? -13.648 -14.188 1.201 1 93.81 113 GLU B N 1
ATOM 1969 C CA . GLU B 1 113 ? -13.859 -15.555 1.671 1 93.81 113 GLU B CA 1
ATOM 1970 C C . GLU B 1 113 ? -14.867 -16.297 0.787 1 93.81 113 GLU B C 1
ATOM 1972 O O . GLU B 1 113 ? -15.992 -15.828 0.591 1 93.81 113 GLU B O 1
ATOM 1977 N N . ASP B 1 114 ? -14.422 -17.438 0.273 1 90.5 114 ASP B N 1
ATOM 1978 C CA . ASP B 1 114 ? -15.266 -18.281 -0.577 1 90.5 114 ASP B CA 1
ATOM 1979 C C . ASP B 1 114 ? -15.836 -17.469 -1.741 1 90.5 114 ASP B C 1
ATOM 1981 O O . ASP B 1 114 ? -17.031 -17.562 -2.033 1 90.5 114 ASP B O 1
ATOM 1985 N N . GLY B 1 115 ? -15.031 -16.594 -2.199 1 89.56 115 GLY B N 1
ATOM 1986 C CA . GLY B 1 115 ? -15.391 -15.844 -3.391 1 89.56 115 GLY B CA 1
ATOM 1987 C C . GLY B 1 115 ? -16.312 -14.672 -3.105 1 89.56 115 GLY B C 1
ATOM 1988 O O . GLY B 1 115 ? -16.844 -14.047 -4.031 1 89.56 115 GLY B O 1
ATOM 1989 N N . GLU B 1 116 ? -16.5 -14.398 -1.825 1 92.69 116 GLU B N 1
ATOM 1990 C CA . GLU B 1 116 ? -17.391 -13.32 -1.424 1 92.69 116 GLU B CA 1
ATOM 1991 C C . GLU B 1 116 ? -16.688 -12.32 -0.519 1 92.69 116 GLU B C 1
ATOM 1993 O O . GLU B 1 116 ? -15.68 -12.656 0.122 1 92.69 116 GLU B O 1
ATOM 1998 N N . LEU B 1 117 ? -17.25 -11.055 -0.615 1 94.88 117 LEU B N 1
ATOM 1999 C CA . LEU B 1 117 ? -16.75 -10.039 0.314 1 94.88 117 LEU B CA 1
ATOM 2000 C C . LEU B 1 117 ? -17.438 -10.172 1.671 1 94.88 117 LEU B C 1
ATOM 2002 O O . LEU B 1 117 ? -18.656 -10.125 1.759 1 94.88 117 LEU B O 1
ATOM 2006 N N . LYS B 1 118 ? -16.656 -10.414 2.65 1 96.38 118 LYS B N 1
ATOM 2007 C CA . LYS B 1 118 ? -17.141 -10.461 4.023 1 96.38 118 LYS B CA 1
ATOM 2008 C C . LYS B 1 118 ? -16.625 -9.273 4.836 1 96.38 118 LYS B C 1
ATOM 2010 O O . LYS B 1 118 ? -15.422 -9.008 4.848 1 96.38 118 LYS B O 1
ATOM 2015 N N . ILE B 1 119 ? -17.547 -8.516 5.43 1 96 119 ILE B N 1
ATOM 2016 C CA . ILE B 1 119 ? -17.156 -7.371 6.246 1 96 119 ILE B CA 1
ATOM 2017 C C . ILE B 1 119 ? -16.469 -7.859 7.527 1 96 119 ILE B C 1
ATOM 2019 O O . ILE B 1 119 ? -17.016 -8.711 8.234 1 96 119 ILE B O 1
ATOM 2023 N N . THR B 1 120 ? -15.258 -7.406 7.633 1 94.81 120 THR B N 1
ATOM 2024 C CA . THR B 1 120 ? -14.5 -7.688 8.844 1 94.81 120 THR B CA 1
ATOM 2025 C C . THR B 1 120 ? -13.93 -6.402 9.438 1 94.81 120 THR B C 1
ATOM 2027 O O . THR B 1 120 ? -14.102 -5.32 8.867 1 94.81 120 THR B O 1
ATOM 2030 N N . GLY B 1 121 ? -13.375 -6.457 10.57 1 87.38 121 GLY B N 1
ATOM 2031 C CA . GLY B 1 121 ? -12.727 -5.305 11.164 1 87.38 121 GLY B CA 1
ATOM 2032 C C . GLY B 1 121 ? -13.562 -4.625 12.234 1 87.38 121 GLY B C 1
ATOM 2033 O O . GLY B 1 121 ? -14.719 -5 12.453 1 87.38 121 GLY B O 1
ATOM 2034 N N . GLU B 1 122 ? -13.008 -3.674 12.742 1 85.62 122 GLU B N 1
ATOM 2035 C CA . GLU B 1 122 ? -13.664 -2.971 13.844 1 85.62 122 GLU B CA 1
ATOM 2036 C C . GLU B 1 122 ? -14.461 -1.777 13.328 1 85.62 122 GLU B C 1
ATOM 2038 O O . GLU B 1 122 ? -13.945 -0.949 12.578 1 85.62 122 GLU B O 1
ATOM 2043 N N . TYR B 1 123 ? -15.75 -1.856 13.641 1 88.69 123 TYR B N 1
ATOM 2044 C CA . TYR B 1 123 ? -16.625 -0.731 13.328 1 88.69 123 TYR B CA 1
ATOM 2045 C C . TYR B 1 123 ? -16.734 0.221 14.508 1 88.69 123 TYR B C 1
ATOM 2047 O O . TYR B 1 123 ? -16.969 -0.21 15.641 1 88.69 123 TYR B O 1
ATOM 2055 N N . TYR B 1 124 ? -16.281 1.443 14.305 1 79.81 124 TYR B N 1
ATOM 2056 C CA . TYR B 1 124 ? -16.422 2.422 15.375 1 79.81 124 TYR B CA 1
ATOM 2057 C C . TYR B 1 124 ? -17.594 3.355 15.094 1 79.81 124 TYR B C 1
ATOM 2059 O O . TYR B 1 124 ? -17.656 4.004 14.047 1 79.81 124 TYR B O 1
ATOM 2067 N N . SER B 1 125 ? -18.75 3.01 15.672 1 58.69 125 SER B N 1
ATOM 2068 C CA . SER B 1 125 ? -19.906 3.904 15.602 1 58.69 125 SER B CA 1
ATOM 2069 C C . SER B 1 125 ? -19.625 5.227 16.312 1 58.69 125 SER B C 1
ATOM 2071 O O . SER B 1 125 ? -18.938 5.254 17.328 1 58.69 125 SER B O 1
ATOM 2073 N N . LYS B 1 126 ? -19.609 6.316 15.562 1 51.47 126 LYS B N 1
ATOM 2074 C CA . LYS B 1 126 ? -19.609 7.621 16.219 1 51.47 126 LYS B CA 1
ATOM 2075 C C . LYS B 1 126 ? -20.516 7.613 17.453 1 51.47 126 LYS B C 1
ATOM 2077 O O . LYS B 1 126 ? -21.734 7.492 17.312 1 51.47 126 LYS B O 1
ATOM 2082 N N . ARG B 1 127 ? -20.359 6.902 18.531 1 36.75 127 ARG B N 1
ATOM 2083 C CA . ARG B 1 127 ? -21.219 7.371 19.609 1 36.75 127 ARG B CA 1
ATOM 2084 C C . ARG B 1 127 ? -20.797 8.758 20.094 1 36.75 127 ARG B C 1
ATOM 2086 O O . ARG B 1 127 ? -19.609 9.07 20.125 1 36.75 127 ARG B O 1
#

Radius of gyration: 17.44 Å; Cα contacts (8 Å, |Δi|>4): 631; chains: 2; bounding box: 45×42×38 Å